Protein AF-F2Q4K4-F1 (afdb_monomer_lite)

Secondary structure (DSSP, 8-state):
--HHHHHHHHHHHHHHHHHHHHHSTHHHHHHHHHHHHHHHHHHHTTGGG-HHHHHHHHHHHHH-TTS--EEEEEEE-PPPTTSTTT-----EEEEEEEHHHHHHTT--SS---HHHHHSS--HHHHHHHHTHHHHHHHHHHHHHHHHHHHHHHHHH-GGGTTSTTTTHHHHHHHHHHHHHHHHHTTSS-TTPPPPGGGS--HHHHHHHHHHHHHHHHPPPPGGG-TTT-HHHHHHHHHHHTT--TTS-------

pLDDT: mean 79.17, std 15.0, range [36.47, 97.88]

Sequence (254 aa):
MAPDVDLVNAERKAVVDFGILRLTGFNTLEAKLKSTWQSYREKFGWMLRDQAAIWKFIRYMEQEDQKDWSGVGSMVVEERVGLLDNYATDIKTEYTWNLQQFFWSFLKSTAVAPDILDIVWNPAYEALKAHTSDFQSWAEVTEKLMNSIAFSRTALGSSMGFFPGINIPEKWSSSWKCFSVAREGGIYHDGEVFGSECYWNWSEFERCLDLRDTLLAQVLPEELRPRENHEMQAHMSFRVWGLNLDQRERISIV

Foldseek 3Di:
DPPVVVVVQLVLLLLLLLLLCLQFLLLVVLVVLLVLLVVLCVVQVVLLQDQLLLLLLLVVVVVPPDDPQKDKDWDFGDGDPPCVVFDDRRDIDMWIFGLSLVSQQSHDQAFDPPCSNPDDDDPSNVVCVVCVVSSRVSRVSVRVNLVSLCVSDVSSDPSPPPQQPNCVNVLSVQLCVQQVCCVVVVVDDRRHGDPPSVYHDVVSVVVSSVSNSVVSPDDDDLCQNCVNDVVSVVQSSQVSVVHHPVPDPPPDDD

Structure (mmCIF, N/CA/C/O backbone):
data_AF-F2Q4K4-F1
#
_entry.id   AF-F2Q4K4-F1
#
loop_
_atom_site.group_PDB
_atom_site.id
_atom_site.type_symbol
_atom_site.label_atom_id
_atom_site.label_alt_id
_atom_site.label_comp_id
_atom_site.label_asym_id
_atom_site.label_entity_id
_atom_site.label_seq_id
_atom_site.pdbx_PDB_ins_code
_atom_site.Cartn_x
_atom_site.Cartn_y
_atom_site.Cartn_z
_atom_site.occupancy
_atom_site.B_iso_or_equiv
_atom_site.auth_seq_id
_atom_site.auth_comp_id
_atom_site.auth_asym_id
_atom_site.auth_atom_id
_atom_site.pdbx_PDB_model_num
ATOM 1 N N . MET A 1 1 ? 7.473 -10.697 41.578 1.00 43.28 1 MET A N 1
ATOM 2 C CA . MET A 1 1 ? 6.107 -10.744 41.013 1.00 43.28 1 MET A CA 1
ATOM 3 C C . MET A 1 1 ? 5.848 -9.388 40.377 1.00 43.28 1 MET A C 1
ATOM 5 O O . MET A 1 1 ? 5.661 -8.438 41.116 1.00 43.28 1 MET A O 1
ATOM 9 N N . ALA A 1 2 ? 6.003 -9.271 39.057 1.00 47.59 2 ALA A N 1
ATOM 10 C CA . ALA A 1 2 ? 5.845 -8.017 38.305 1.00 47.59 2 ALA A CA 1
ATOM 11 C C . ALA A 1 2 ? 5.680 -8.167 36.768 1.00 47.59 2 ALA A C 1
ATOM 13 O O . ALA A 1 2 ? 5.116 -7.250 36.193 1.00 47.59 2 ALA A O 1
ATOM 14 N N . PRO A 1 3 ? 6.084 -9.259 36.074 1.00 51.91 3 PRO A N 1
ATOM 15 C CA . PRO A 1 3 ? 5.937 -9.297 34.611 1.00 51.91 3 PRO A CA 1
ATOM 16 C C . PRO A 1 3 ? 4.515 -9.652 34.138 1.00 51.91 3 PRO A C 1
ATOM 18 O O . PRO A 1 3 ? 4.111 -9.236 33.060 1.00 51.91 3 PRO A O 1
ATOM 21 N N . ASP A 1 4 ? 3.738 -10.380 34.948 1.00 52.66 4 ASP A N 1
ATOM 22 C CA . ASP A 1 4 ? 2.394 -10.856 34.573 1.00 52.66 4 ASP A CA 1
ATOM 23 C C . ASP A 1 4 ? 1.338 -9.738 34.532 1.00 52.66 4 ASP A C 1
ATOM 25 O O . ASP A 1 4 ? 0.440 -9.745 33.696 1.00 52.66 4 ASP A O 1
ATOM 29 N N . VAL A 1 5 ? 1.443 -8.748 35.426 1.00 57.03 5 VAL A N 1
ATOM 30 C CA . VAL A 1 5 ? 0.462 -7.649 35.522 1.00 57.03 5 VAL A CA 1
ATOM 31 C C . VAL A 1 5 ? 0.592 -6.692 34.333 1.00 57.03 5 VAL A C 1
ATOM 33 O O . VAL A 1 5 ? -0.416 -6.221 33.807 1.00 57.03 5 VAL A O 1
ATOM 36 N N . ASP A 1 6 ? 1.818 -6.456 33.865 1.00 62.69 6 ASP A N 1
ATOM 37 C CA . ASP A 1 6 ? 2.079 -5.621 32.690 1.00 62.69 6 ASP A CA 1
ATOM 38 C C . ASP A 1 6 ? 1.603 -6.293 31.394 1.00 62.69 6 ASP A C 1
ATOM 40 O O . ASP A 1 6 ? 1.071 -5.615 30.512 1.00 62.69 6 ASP A O 1
ATOM 44 N N . LEU A 1 7 ? 1.719 -7.624 31.302 1.00 61.31 7 LEU A N 1
ATOM 45 C CA . LEU A 1 7 ? 1.246 -8.398 30.153 1.00 61.31 7 LEU A CA 1
ATOM 46 C C . LEU A 1 7 ? -0.287 -8.362 30.040 1.00 61.31 7 LEU A C 1
ATOM 48 O O . LEU A 1 7 ? -0.820 -8.014 28.989 1.00 61.31 7 LEU A O 1
ATOM 52 N N . VAL A 1 8 ? -0.996 -8.635 31.141 1.00 67.94 8 VAL A N 1
ATOM 53 C CA . VAL A 1 8 ? -2.471 -8.632 31.175 1.00 67.94 8 VAL A CA 1
ATOM 54 C C . VAL A 1 8 ? -3.038 -7.250 30.830 1.00 67.94 8 VAL A C 1
ATOM 56 O O . VAL A 1 8 ? -4.029 -7.142 30.104 1.00 67.94 8 VAL A O 1
ATOM 59 N N . ASN A 1 9 ? -2.398 -6.177 31.300 1.00 73.12 9 ASN A N 1
ATOM 60 C CA . ASN A 1 9 ? -2.797 -4.812 30.957 1.00 73.12 9 ASN A CA 1
ATOM 61 C C . ASN A 1 9 ? -2.545 -4.491 29.475 1.00 73.12 9 ASN A C 1
ATOM 63 O O . ASN A 1 9 ? -3.372 -3.836 28.837 1.00 73.12 9 ASN A O 1
ATOM 67 N N . ALA A 1 10 ? -1.433 -4.966 28.906 1.00 73.00 10 ALA A N 1
ATOM 68 C CA . ALA A 1 10 ? -1.131 -4.791 27.488 1.00 73.00 10 ALA A CA 1
ATOM 69 C C . ALA A 1 10 ? -2.130 -5.537 26.587 1.00 73.00 10 ALA A C 1
ATOM 71 O O . ALA A 1 10 ? -2.603 -4.966 25.603 1.00 73.00 10 ALA A O 1
ATOM 72 N N . GLU A 1 11 ? -2.501 -6.767 26.944 1.00 75.69 11 GLU A N 1
ATOM 73 C CA . GLU A 1 11 ? -3.487 -7.572 26.213 1.00 75.69 11 GLU A CA 1
ATOM 74 C C . GLU A 1 11 ? -4.882 -6.939 26.245 1.00 75.69 11 GLU A C 1
ATOM 76 O O . GLU A 1 11 ? -5.513 -6.779 25.200 1.00 75.69 11 GLU A O 1
ATOM 81 N N . ARG A 1 12 ? -5.351 -6.498 27.419 1.00 77.00 12 ARG A N 1
ATOM 82 C CA . ARG A 1 12 ? -6.643 -5.799 27.546 1.00 77.00 12 ARG A CA 1
ATOM 83 C C . ARG A 1 12 ? -6.681 -4.528 26.713 1.00 77.00 12 ARG A C 1
ATOM 85 O O . ARG A 1 12 ? -7.634 -4.305 25.968 1.00 77.00 12 ARG A O 1
ATOM 92 N N . LYS A 1 13 ? -5.621 -3.722 26.787 1.00 78.44 13 LYS A N 1
ATOM 93 C CA . LYS A 1 13 ? -5.484 -2.506 25.985 1.00 78.44 13 LYS A CA 1
ATOM 94 C C . LYS A 1 13 ? -5.519 -2.811 24.487 1.00 78.44 13 LYS A C 1
ATOM 96 O O . LYS A 1 13 ? -6.203 -2.115 23.747 1.00 78.44 13 LYS A O 1
ATOM 101 N N . ALA A 1 14 ? -4.848 -3.876 24.053 1.00 77.88 14 ALA A N 1
ATOM 102 C CA . ALA A 1 14 ? -4.854 -4.319 22.664 1.00 77.88 14 ALA A CA 1
ATOM 103 C C . ALA A 1 14 ? -6.265 -4.736 22.197 1.00 77.88 14 ALA A C 1
ATOM 105 O O . ALA A 1 14 ? -6.684 -4.360 21.103 1.00 77.88 14 ALA A O 1
ATOM 106 N N . VAL A 1 15 ? -7.029 -5.447 23.035 1.00 81.19 15 VAL A N 1
ATOM 107 C CA . VAL A 1 15 ? -8.428 -5.819 22.748 1.00 81.19 15 VAL A CA 1
ATOM 108 C C . VAL A 1 15 ? -9.324 -4.582 22.630 1.00 81.19 15 VAL A C 1
ATOM 110 O O . VAL A 1 15 ? -10.133 -4.499 21.703 1.00 81.19 15 VAL A O 1
ATOM 113 N N . VAL A 1 16 ? -9.157 -3.599 23.520 1.00 81.38 16 VAL A N 1
ATOM 114 C CA . VAL A 1 16 ? -9.887 -2.320 23.471 1.00 81.38 16 VAL A CA 1
ATOM 115 C C . VAL A 1 16 ? -9.543 -1.537 22.205 1.00 81.38 16 VAL A C 1
ATOM 117 O O . VAL A 1 16 ? -10.451 -1.144 21.474 1.00 81.38 16 VAL A O 1
ATOM 120 N N . ASP A 1 17 ? -8.256 -1.373 21.903 1.00 79.88 17 ASP A N 1
ATOM 121 C CA . ASP A 1 17 ? -7.777 -0.627 20.736 1.00 79.88 17 ASP A CA 1
ATOM 122 C C . ASP A 1 17 ? -8.244 -1.273 19.417 1.00 79.88 17 ASP A C 1
ATOM 124 O O . ASP A 1 17 ? -8.737 -0.587 18.517 1.00 79.88 17 ASP A O 1
ATOM 128 N N . PHE A 1 18 ? -8.179 -2.606 19.315 1.00 81.12 18 PHE A N 1
ATOM 129 C CA . PHE A 1 18 ? -8.723 -3.336 18.166 1.00 81.12 18 PHE A CA 1
ATOM 130 C C . PHE A 1 18 ? -10.239 -3.181 18.055 1.00 81.12 18 PHE A C 1
ATOM 132 O O . PHE A 1 18 ? -10.768 -2.992 16.957 1.00 81.12 18 PHE A O 1
ATOM 139 N N . GLY A 1 19 ? -10.943 -3.238 19.186 1.00 79.25 19 GLY A N 1
ATOM 140 C CA . GLY A 1 19 ? -12.382 -3.034 19.226 1.00 79.25 19 GLY A CA 1
ATOM 141 C C . GLY A 1 19 ? -12.786 -1.650 18.717 1.00 79.25 19 GLY A C 1
ATOM 142 O O . GLY A 1 19 ? -13.688 -1.567 17.888 1.00 79.25 19 GLY A O 1
ATOM 143 N N . ILE A 1 20 ? -12.069 -0.593 19.113 1.00 78.38 20 ILE A N 1
ATOM 144 C CA . ILE A 1 20 ? -12.277 0.777 18.612 1.00 78.38 20 ILE A CA 1
ATOM 145 C C . ILE A 1 20 ? -12.060 0.834 17.098 1.00 78.38 20 ILE A C 1
ATOM 147 O O . ILE A 1 20 ? -12.959 1.259 16.373 1.00 78.38 20 ILE A O 1
ATOM 151 N N . LEU A 1 21 ? -10.909 0.356 16.604 1.00 79.44 21 LEU A N 1
ATOM 152 C CA . LEU A 1 21 ? -10.595 0.359 15.169 1.00 79.44 21 LEU A CA 1
ATOM 153 C C . LEU A 1 21 ? -11.694 -0.341 14.358 1.00 79.44 21 LEU A C 1
ATOM 155 O O . LEU A 1 21 ? -12.090 0.123 13.291 1.00 79.44 21 LEU A O 1
ATOM 159 N N . ARG A 1 22 ? -12.231 -1.438 14.888 1.00 77.38 22 ARG A N 1
ATOM 160 C CA . ARG A 1 22 ? -13.249 -2.261 14.233 1.00 77.38 22 ARG A CA 1
ATOM 161 C C . ARG A 1 22 ? -14.656 -1.654 14.244 1.00 77.38 22 ARG A C 1
ATOM 163 O O . ARG A 1 22 ? -15.493 -2.058 13.435 1.00 77.38 22 ARG A O 1
ATOM 170 N N . LEU A 1 23 ? -14.934 -0.705 15.135 1.00 74.06 23 LEU A N 1
ATOM 171 C CA . LEU A 1 23 ? -16.185 0.058 15.116 1.00 74.06 23 LEU A CA 1
ATOM 172 C C . LEU A 1 23 ? -16.183 1.139 14.029 1.00 74.06 23 LEU A C 1
ATOM 174 O O . LEU A 1 23 ? -17.253 1.614 13.661 1.00 74.06 23 LEU A O 1
ATOM 178 N N . THR A 1 24 ? -15.020 1.483 13.473 1.00 74.44 24 THR A N 1
ATOM 179 C CA . THR A 1 24 ? -14.900 2.421 12.346 1.00 74.44 24 THR A CA 1
ATOM 180 C C . THR A 1 24 ? -15.168 1.746 10.990 1.00 74.44 24 THR A C 1
ATOM 182 O O . THR A 1 24 ? -15.230 0.519 10.880 1.00 74.44 24 THR A O 1
ATOM 185 N N . GLY A 1 25 ? -15.287 2.535 9.914 1.00 74.19 25 GLY A N 1
ATOM 186 C CA . GLY A 1 25 ? -15.337 2.028 8.534 1.00 74.19 25 GLY A CA 1
ATOM 187 C C . GLY A 1 25 ? -14.000 1.502 7.993 1.00 74.19 25 GLY A C 1
ATOM 188 O O . GLY A 1 25 ? -13.919 1.135 6.818 1.00 74.19 25 GLY A O 1
ATOM 189 N N . PHE A 1 26 ? -12.954 1.434 8.824 1.00 81.69 26 PHE A N 1
ATOM 190 C CA . PHE A 1 26 ? -11.584 1.123 8.413 1.00 81.69 26 PHE A CA 1
ATOM 191 C C . PHE A 1 26 ? -11.446 -0.209 7.663 1.00 81.69 26 PHE A C 1
ATOM 193 O O . PHE A 1 26 ? -10.768 -0.270 6.641 1.00 81.69 26 PHE A O 1
ATOM 200 N N . ASN A 1 27 ? -12.145 -1.261 8.100 1.00 84.06 27 ASN A N 1
ATOM 201 C CA . ASN A 1 27 ? -12.108 -2.559 7.416 1.00 84.06 27 ASN A CA 1
ATOM 202 C C . ASN A 1 27 ? -12.638 -2.487 5.973 1.00 84.06 27 ASN A C 1
ATOM 204 O O . ASN A 1 27 ? -12.116 -3.135 5.072 1.00 84.06 27 ASN A O 1
ATOM 208 N N . THR A 1 28 ? -13.672 -1.677 5.755 1.00 85.50 28 THR A N 1
ATOM 209 C CA . THR A 1 28 ? -14.352 -1.527 4.466 1.00 85.50 28 THR A CA 1
ATOM 210 C C . THR A 1 28 ? -13.486 -0.699 3.525 1.00 85.50 28 THR A C 1
ATOM 212 O O . THR A 1 28 ? -13.346 -1.032 2.348 1.00 85.50 28 THR A O 1
ATOM 215 N N . LEU A 1 29 ? -12.841 0.337 4.067 1.00 86.88 29 LEU A N 1
ATOM 216 C CA . LEU A 1 29 ? -11.854 1.134 3.353 1.00 86.88 29 LEU A CA 1
ATOM 217 C C . LEU A 1 29 ? -10.662 0.282 2.900 1.00 86.88 29 LEU A C 1
ATOM 219 O O . LEU A 1 29 ? -10.339 0.280 1.714 1.00 86.88 29 LEU A O 1
ATOM 223 N N . GLU A 1 30 ? -10.029 -0.459 3.813 1.00 89.94 30 GLU A N 1
ATOM 224 C CA . GLU A 1 30 ? -8.843 -1.254 3.486 1.00 89.94 30 GLU A CA 1
ATOM 225 C C . GLU A 1 30 ? -9.164 -2.365 2.475 1.00 89.94 30 GLU A C 1
ATOM 227 O O . GLU A 1 30 ? -8.421 -2.545 1.511 1.00 89.94 30 GLU A O 1
ATOM 232 N N . ALA A 1 31 ? -10.317 -3.031 2.608 1.00 91.56 31 ALA A N 1
ATOM 233 C CA . ALA A 1 31 ? -10.779 -4.023 1.637 1.00 91.56 31 ALA A CA 1
ATOM 234 C C . ALA A 1 31 ? -10.995 -3.418 0.236 1.00 91.56 31 ALA A C 1
ATOM 236 O O . ALA A 1 31 ? -10.567 -3.997 -0.766 1.00 91.56 31 ALA A O 1
ATOM 237 N N . LYS A 1 32 ? -11.607 -2.227 0.147 1.00 92.50 32 LYS A N 1
ATOM 238 C CA . LYS A 1 32 ? -11.806 -1.514 -1.128 1.00 92.50 32 LYS A CA 1
ATOM 239 C C . LYS A 1 32 ? -10.474 -1.118 -1.765 1.00 92.50 32 LYS A C 1
ATOM 241 O O . LYS A 1 32 ? -10.298 -1.292 -2.973 1.00 92.50 32 LYS A O 1
ATOM 246 N N . LEU A 1 33 ? -9.535 -0.609 -0.967 1.00 94.38 33 LEU A N 1
ATOM 247 C CA . LEU A 1 33 ? -8.193 -0.258 -1.432 1.00 94.38 33 LEU A CA 1
ATOM 248 C C . LEU A 1 33 ? -7.433 -1.495 -1.923 1.00 94.38 33 LEU A C 1
ATOM 250 O O . LEU A 1 33 ? -6.898 -1.468 -3.029 1.00 94.38 33 LEU A O 1
ATOM 254 N N . LYS A 1 34 ? -7.453 -2.596 -1.161 1.00 95.56 34 LYS A N 1
ATOM 255 C CA . LYS A 1 34 ? -6.834 -3.877 -1.537 1.00 95.56 34 LYS A CA 1
ATOM 256 C C . LYS A 1 34 ? -7.402 -4.403 -2.855 1.00 95.56 34 LYS A C 1
ATOM 258 O O . LYS A 1 34 ? -6.632 -4.713 -3.759 1.00 95.56 34 LYS A O 1
ATOM 263 N N . SER A 1 35 ? -8.727 -4.445 -2.995 1.00 96.69 35 SER A N 1
ATOM 264 C CA . SER A 1 35 ? -9.389 -4.893 -4.227 1.00 96.69 35 SER A CA 1
ATOM 265 C C . SER A 1 35 ? -9.019 -4.017 -5.429 1.00 96.69 35 SER A C 1
ATOM 267 O O . SER A 1 35 ? -8.673 -4.532 -6.493 1.00 96.69 35 SER A O 1
ATOM 269 N N . THR A 1 36 ? -9.007 -2.693 -5.249 1.00 97.25 36 THR A N 1
ATOM 270 C CA . THR A 1 36 ? -8.603 -1.753 -6.304 1.00 97.25 36 THR A CA 1
ATOM 271 C C . THR A 1 36 ? -7.144 -1.980 -6.705 1.00 97.25 36 THR A C 1
ATOM 273 O O . THR A 1 36 ? -6.837 -2.105 -7.890 1.00 97.25 36 THR A O 1
ATOM 276 N N . TRP A 1 37 ? -6.246 -2.113 -5.728 1.00 97.38 37 TRP A N 1
ATOM 277 C CA . TRP A 1 37 ? -4.829 -2.386 -5.959 1.00 97.38 37 TRP A CA 1
ATOM 278 C C . TRP A 1 37 ? -4.606 -3.708 -6.708 1.00 97.38 37 TRP A C 1
ATOM 280 O O . TRP A 1 37 ? -3.844 -3.752 -7.674 1.00 97.38 37 TRP A O 1
ATOM 290 N N . GLN A 1 38 ? -5.314 -4.772 -6.315 1.00 97.19 38 GLN A N 1
ATOM 291 C CA . GLN A 1 38 ? -5.268 -6.075 -6.984 1.00 97.19 38 GLN A CA 1
ATOM 292 C C . GLN A 1 38 ? -5.747 -5.983 -8.436 1.00 97.19 38 GLN A C 1
ATOM 294 O O . GLN A 1 38 ? -5.090 -6.526 -9.321 1.00 97.19 38 GLN A O 1
ATOM 299 N N . SER A 1 39 ? -6.817 -5.227 -8.706 1.00 97.88 39 SER A N 1
ATOM 300 C CA . SER A 1 39 ? -7.319 -5.039 -10.073 1.00 97.88 39 SER A CA 1
ATOM 301 C C . SER A 1 39 ? -6.287 -4.370 -10.992 1.00 97.88 39 SER A C 1
ATOM 303 O O . SER A 1 39 ? -6.095 -4.799 -12.132 1.00 97.88 39 SER A O 1
ATOM 305 N N . TYR A 1 40 ? -5.550 -3.371 -10.487 1.00 97.38 40 TYR A N 1
ATOM 306 C CA . TYR A 1 40 ? -4.455 -2.752 -11.232 1.00 97.38 40 TYR A CA 1
ATOM 307 C C . TYR A 1 40 ? -3.292 -3.722 -11.443 1.00 97.38 40 TYR A C 1
ATOM 309 O O . TYR A 1 40 ? -2.770 -3.819 -12.556 1.00 97.38 40 TYR A O 1
ATOM 317 N N . ARG A 1 41 ? -2.921 -4.487 -10.410 1.00 95.75 41 ARG A N 1
ATOM 318 C CA . ARG A 1 41 ? -1.869 -5.506 -10.500 1.00 95.75 41 ARG A CA 1
ATOM 319 C C . ARG A 1 41 ? -2.173 -6.551 -11.568 1.00 95.75 41 ARG A C 1
ATOM 321 O O . ARG A 1 41 ? -1.288 -6.883 -12.355 1.00 95.75 41 ARG A O 1
ATOM 328 N N . GLU A 1 42 ? -3.396 -7.061 -11.610 1.00 96.19 42 GLU A N 1
ATOM 329 C CA . GLU A 1 42 ? -3.823 -8.049 -12.604 1.00 96.19 42 GLU A CA 1
ATOM 330 C C . GLU A 1 42 ? -3.809 -7.466 -14.022 1.00 96.19 42 GLU A C 1
ATOM 332 O O . GLU A 1 42 ? -3.311 -8.105 -14.951 1.00 96.19 42 GLU A O 1
ATOM 337 N N . LYS A 1 43 ? -4.292 -6.228 -14.183 1.00 95.69 43 LYS A N 1
ATOM 338 C CA . LYS A 1 43 ? -4.390 -5.551 -15.483 1.00 95.69 43 LYS A CA 1
ATOM 339 C C . LYS A 1 43 ? -3.028 -5.132 -16.052 1.00 95.69 43 LYS A C 1
ATOM 341 O O . LYS A 1 43 ? -2.787 -5.303 -17.248 1.00 95.69 43 LYS A O 1
ATOM 346 N N . PHE A 1 44 ? -2.140 -4.590 -15.218 1.00 94.94 44 PHE A N 1
ATOM 347 C CA . PHE A 1 44 ? -0.917 -3.904 -15.659 1.00 94.94 44 PHE A CA 1
ATOM 348 C C . PHE A 1 44 ? 0.387 -4.539 -15.177 1.00 94.94 44 PHE A C 1
ATOM 350 O O . PHE A 1 44 ? 1.452 -4.224 -15.707 1.00 94.94 44 PHE A O 1
ATOM 357 N N . GLY A 1 45 ? 0.346 -5.470 -14.221 1.00 92.00 45 GLY A N 1
ATOM 358 C CA . GLY A 1 45 ? 1.553 -6.049 -13.622 1.00 92.00 45 GLY A CA 1
ATOM 359 C C . GLY A 1 45 ? 2.460 -6.790 -14.609 1.00 92.00 45 GLY A C 1
ATOM 360 O O . GLY A 1 45 ? 3.645 -6.971 -14.340 1.00 92.00 45 GLY A O 1
ATOM 361 N N . TRP A 1 46 ? 1.947 -7.200 -15.772 1.00 90.62 46 TRP A N 1
ATOM 362 C CA . TRP A 1 46 ? 2.767 -7.785 -16.835 1.00 90.62 46 TRP A CA 1
ATOM 363 C C . TRP A 1 46 ? 3.717 -6.765 -17.486 1.00 90.62 46 TRP A C 1
ATOM 365 O O . TRP A 1 46 ? 4.824 -7.149 -17.858 1.00 90.62 46 TRP A O 1
ATOM 375 N N . MET A 1 47 ? 3.328 -5.485 -17.570 1.00 91.81 47 MET A N 1
ATOM 376 C CA . MET A 1 47 ? 4.144 -4.405 -18.151 1.00 91.81 47 MET A CA 1
ATOM 377 C C . MET A 1 47 ? 5.365 -4.093 -17.276 1.00 91.81 47 MET A C 1
ATOM 379 O O . MET A 1 47 ? 6.424 -3.735 -17.778 1.00 91.81 47 MET A O 1
ATOM 383 N N . LEU A 1 48 ? 5.237 -4.307 -15.964 1.00 91.75 48 LEU A N 1
ATOM 384 C CA . LEU A 1 48 ? 6.272 -4.063 -14.954 1.00 91.75 48 LEU A CA 1
ATOM 385 C C . LEU A 1 48 ? 7.258 -5.236 -14.796 1.00 91.75 48 LEU A C 1
ATOM 387 O O . LEU A 1 48 ? 8.036 -5.295 -13.847 1.00 91.75 48 LEU A O 1
ATOM 391 N N . ARG A 1 49 ? 7.226 -6.214 -15.708 1.00 89.69 49 ARG A N 1
ATOM 392 C CA . ARG A 1 49 ? 8.213 -7.307 -15.738 1.00 89.69 49 ARG A CA 1
ATOM 393 C C . ARG A 1 49 ? 9.472 -6.922 -16.507 1.00 89.69 49 ARG A C 1
ATOM 395 O O . ARG A 1 49 ? 10.532 -7.483 -16.232 1.00 89.69 49 ARG A O 1
ATOM 402 N N . ASP A 1 50 ? 9.355 -5.984 -17.443 1.00 89.75 50 ASP A N 1
ATOM 403 C CA . ASP A 1 50 ? 10.462 -5.505 -18.262 1.00 89.75 50 ASP A CA 1
ATOM 404 C C . ASP A 1 50 ? 11.244 -4.413 -17.515 1.00 89.75 50 ASP A C 1
ATOM 406 O O . ASP A 1 50 ? 10.796 -3.278 -17.362 1.00 89.75 50 ASP A O 1
ATOM 410 N N . GLN A 1 51 ? 12.434 -4.777 -17.038 1.00 88.88 51 GLN A N 1
ATOM 411 C CA . GLN A 1 51 ? 13.305 -3.885 -16.272 1.00 88.88 51 GLN A CA 1
ATOM 412 C C . GLN A 1 51 ? 13.837 -2.721 -17.117 1.00 88.88 51 GLN A C 1
ATOM 414 O O . GLN A 1 51 ? 13.990 -1.616 -16.602 1.00 88.88 51 GLN A O 1
ATOM 419 N N . ALA A 1 52 ? 14.080 -2.939 -18.414 1.00 87.06 52 ALA A N 1
ATOM 420 C CA . ALA A 1 52 ? 14.541 -1.883 -19.308 1.00 87.06 52 ALA A CA 1
ATOM 421 C C . ALA A 1 52 ? 13.427 -0.864 -19.572 1.00 87.06 52 ALA A C 1
ATOM 423 O O . ALA A 1 52 ? 13.686 0.339 -19.586 1.00 87.06 52 ALA A O 1
ATOM 424 N N . ALA A 1 53 ? 12.181 -1.329 -19.713 1.00 89.56 53 ALA A N 1
ATOM 425 C CA . ALA A 1 53 ? 11.023 -0.448 -19.834 1.00 89.56 53 ALA A CA 1
ATOM 426 C C . ALA A 1 53 ? 10.834 0.428 -18.587 1.00 89.56 53 ALA A C 1
ATOM 428 O O . ALA A 1 53 ? 10.603 1.629 -18.727 1.00 89.56 53 ALA A O 1
ATOM 429 N N . ILE A 1 54 ? 10.979 -0.149 -17.386 1.00 91.44 54 ILE A N 1
ATOM 430 C CA . ILE A 1 54 ? 10.875 0.592 -16.119 1.00 91.44 54 ILE A CA 1
ATOM 431 C C . ILE A 1 54 ? 11.962 1.668 -16.032 1.00 91.44 54 ILE A C 1
ATOM 433 O O . ILE A 1 54 ? 11.643 2.830 -15.797 1.00 91.44 54 ILE A O 1
ATOM 437 N N . TRP A 1 55 ? 13.229 1.317 -16.276 1.00 88.19 55 TRP A N 1
ATOM 438 C CA . TRP A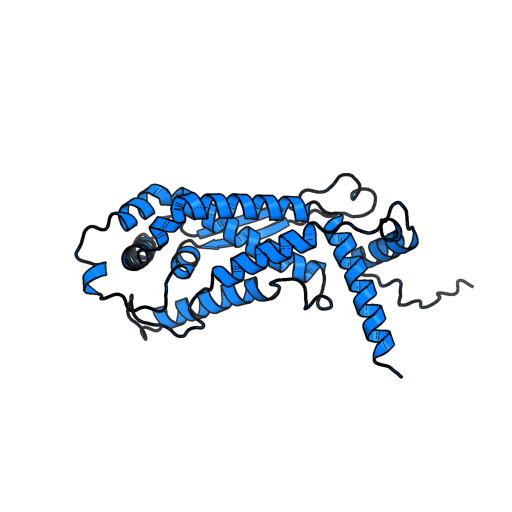 1 55 ? 14.334 2.283 -16.257 1.00 88.19 55 TRP A CA 1
ATOM 439 C C . TRP A 1 55 ? 14.150 3.408 -17.276 1.00 88.19 55 TRP A C 1
ATOM 441 O O . TRP A 1 55 ? 14.311 4.582 -16.941 1.00 88.19 55 TRP A O 1
ATOM 451 N N . LYS A 1 56 ? 13.755 3.066 -18.507 1.00 87.69 56 LYS A N 1
ATOM 452 C CA . LYS A 1 56 ? 13.486 4.052 -19.558 1.00 87.69 56 LYS A CA 1
ATOM 453 C C . LYS A 1 56 ? 12.337 4.986 -19.180 1.00 87.69 56 LYS A C 1
ATOM 455 O O . LYS A 1 56 ? 12.409 6.180 -19.453 1.00 87.69 56 LYS A O 1
ATOM 460 N N . PHE A 1 57 ? 11.303 4.464 -18.522 1.00 89.44 57 PHE A N 1
ATOM 461 C CA . PHE A 1 57 ? 10.183 5.265 -18.032 1.00 89.44 57 PHE A CA 1
ATOM 462 C C . PHE A 1 57 ? 10.575 6.174 -16.861 1.00 89.44 57 PHE A C 1
ATOM 464 O O . PHE A 1 57 ? 10.174 7.334 -16.839 1.00 89.44 57 PHE A O 1
ATOM 471 N N . ILE A 1 58 ? 11.416 5.697 -15.940 1.00 89.50 58 ILE A N 1
ATOM 472 C CA . ILE A 1 58 ? 11.985 6.526 -14.869 1.00 89.50 58 ILE A CA 1
ATOM 473 C C . ILE A 1 58 ? 12.780 7.698 -15.462 1.00 89.50 58 ILE A C 1
ATOM 475 O O . ILE A 1 58 ? 12.474 8.840 -15.133 1.00 89.50 58 ILE A O 1
ATOM 479 N N . ARG A 1 59 ? 13.705 7.445 -16.402 1.00 84.81 59 ARG A N 1
ATOM 480 C CA . ARG A 1 59 ? 14.461 8.506 -17.103 1.00 84.81 59 ARG A CA 1
ATOM 481 C C . ARG A 1 59 ? 13.548 9.498 -17.821 1.00 84.81 59 ARG A C 1
ATOM 483 O O . ARG A 1 59 ? 13.795 10.699 -17.814 1.00 84.81 59 ARG A O 1
ATOM 490 N N . TYR A 1 60 ? 12.497 8.990 -18.463 1.00 86.06 60 TYR A N 1
ATOM 491 C CA . TYR A 1 60 ? 11.525 9.812 -19.176 1.00 86.06 60 TYR A CA 1
ATOM 492 C C . TYR A 1 60 ? 10.824 10.815 -18.247 1.00 86.06 60 TYR A C 1
ATOM 494 O O . TYR A 1 60 ? 10.695 11.983 -18.608 1.00 86.06 60 TYR A O 1
ATOM 502 N N . MET A 1 61 ? 10.429 10.387 -17.043 1.00 86.50 61 MET A N 1
ATOM 503 C CA . MET A 1 61 ? 9.809 11.274 -16.049 1.00 86.50 61 MET A CA 1
ATOM 504 C C . MET A 1 61 ? 10.767 12.360 -15.540 1.00 86.50 61 MET A C 1
ATOM 506 O O . MET A 1 61 ? 10.321 13.454 -15.219 1.00 86.50 61 MET A O 1
ATOM 510 N N . GLU A 1 62 ? 12.072 12.090 -15.499 1.00 80.69 62 GLU A N 1
ATOM 511 C CA . GLU A 1 62 ? 13.087 13.048 -15.032 1.00 80.69 62 GLU A CA 1
ATOM 512 C C . GLU A 1 62 ? 13.433 14.125 -16.056 1.00 80.69 62 GLU A C 1
ATOM 514 O O . GLU A 1 62 ? 13.816 15.232 -15.691 1.00 80.69 62 GLU A O 1
ATOM 519 N N . GLN A 1 63 ? 13.331 13.796 -17.342 1.00 78.50 63 GLN A N 1
ATOM 520 C CA . GLN A 1 63 ? 13.625 14.730 -18.429 1.00 78.50 63 GLN A CA 1
ATOM 521 C C . GLN A 1 63 ? 12.442 15.657 -18.735 1.00 78.50 63 GLN A C 1
ATOM 523 O O . GLN A 1 63 ? 12.637 16.748 -19.272 1.00 78.50 63 GLN A O 1
ATOM 528 N N . GLU A 1 64 ? 11.215 15.238 -18.418 1.00 73.88 64 GLU A N 1
ATOM 529 C CA . GLU A 1 64 ? 10.011 16.043 -18.618 1.00 73.88 64 GLU A CA 1
ATOM 530 C C . GLU A 1 64 ? 9.638 16.828 -17.352 1.00 73.88 64 GLU A C 1
ATOM 532 O O . GLU A 1 64 ? 8.852 16.374 -16.521 1.00 73.88 64 GLU A O 1
ATOM 537 N N . ASP A 1 65 ? 10.145 18.058 -17.276 1.00 55.81 65 ASP A N 1
ATOM 538 C CA . ASP A 1 65 ? 10.022 19.022 -16.165 1.00 55.81 65 ASP A CA 1
ATOM 539 C C . ASP A 1 65 ? 8.582 19.551 -15.898 1.00 55.81 65 ASP A C 1
ATOM 541 O O . ASP A 1 65 ? 8.392 20.518 -15.164 1.00 55.81 65 ASP A O 1
ATOM 545 N N . GLN A 1 66 ? 7.540 18.984 -16.531 1.00 52.66 66 GLN A N 1
ATOM 546 C CA . GLN A 1 66 ? 6.189 19.585 -16.589 1.00 52.66 66 GLN A CA 1
ATOM 547 C C . GLN A 1 66 ? 4.990 18.642 -16.381 1.00 52.66 66 GLN A C 1
ATOM 549 O O . GLN A 1 66 ? 3.857 19.038 -16.658 1.00 52.66 66 GLN A O 1
ATOM 554 N N . LYS A 1 67 ? 5.173 17.411 -15.899 1.00 62.41 67 LYS A N 1
ATOM 555 C CA . LYS A 1 67 ? 4.041 16.491 -15.679 1.00 62.41 67 LYS A CA 1
ATOM 556 C C . LYS A 1 67 ? 3.787 16.214 -14.204 1.00 62.41 67 LYS A C 1
ATOM 558 O O . LYS A 1 67 ? 4.710 16.200 -13.394 1.00 62.41 67 LYS A O 1
ATOM 563 N N . ASP A 1 68 ? 2.516 15.956 -13.890 1.00 72.06 68 ASP A N 1
ATOM 564 C CA . ASP A 1 68 ? 2.006 15.514 -12.586 1.00 72.06 68 ASP A CA 1
ATOM 565 C C . ASP A 1 68 ? 2.550 14.111 -12.235 1.00 72.06 68 ASP A C 1
ATOM 567 O O . ASP A 1 68 ? 1.831 13.112 -12.207 1.00 72.06 68 ASP A O 1
ATOM 571 N N . TRP A 1 69 ? 3.861 13.990 -12.032 1.00 86.38 69 TRP A N 1
ATOM 572 C CA . TRP A 1 69 ? 4.534 12.744 -11.648 1.00 86.38 69 TRP A CA 1
ATOM 573 C C . TRP A 1 69 ? 4.436 12.461 -10.151 1.00 86.38 69 TRP A C 1
ATOM 575 O O . TRP A 1 69 ? 4.770 11.370 -9.689 1.00 86.38 69 TRP A O 1
ATOM 585 N N . SER A 1 70 ? 3.977 13.446 -9.389 1.00 88.81 70 SER A N 1
ATOM 586 C CA . SER A 1 70 ? 3.718 13.342 -7.964 1.00 88.81 70 SER A CA 1
ATOM 587 C C . SER A 1 70 ? 2.522 14.204 -7.594 1.00 88.81 70 SER A C 1
ATOM 589 O O . SER A 1 70 ? 2.183 15.148 -8.308 1.00 88.81 70 SER A O 1
ATOM 591 N N . GLY A 1 71 ? 1.894 13.891 -6.469 1.00 88.50 71 GLY A N 1
ATOM 592 C CA . GLY A 1 71 ? 0.751 14.644 -5.987 1.00 88.50 71 GLY A CA 1
ATOM 593 C C . GLY A 1 71 ? 0.475 14.394 -4.516 1.00 88.50 71 GLY A C 1
ATOM 594 O O . GLY A 1 71 ? 1.062 13.518 -3.880 1.00 88.50 71 GLY A O 1
ATOM 595 N N . VAL A 1 72 ? -0.441 15.192 -3.978 1.00 89.00 72 VAL A N 1
ATOM 596 C CA . VAL A 1 72 ? -0.929 15.073 -2.605 1.00 89.00 72 VAL A CA 1
ATOM 597 C C . VAL A 1 72 ? -2.416 14.778 -2.662 1.00 89.00 72 VAL A C 1
ATOM 599 O O . VAL A 1 72 ? -3.156 15.424 -3.402 1.00 89.00 72 VAL A O 1
ATOM 602 N N . GLY A 1 73 ? -2.858 13.808 -1.876 1.00 85.19 73 GLY A N 1
ATOM 603 C CA . GLY A 1 73 ? -4.268 13.503 -1.705 1.00 85.19 73 GLY A CA 1
ATOM 604 C C . GLY A 1 73 ? -4.626 13.351 -0.237 1.00 85.19 73 GLY A C 1
ATOM 605 O O . GLY A 1 73 ? -3.772 13.364 0.648 1.00 85.19 73 GLY A O 1
ATOM 606 N N . SER A 1 74 ? -5.917 13.181 0.025 1.00 82.31 74 SER A N 1
ATOM 607 C CA . SER A 1 74 ? -6.414 12.857 1.358 1.00 82.31 74 SER A CA 1
ATOM 608 C C . SER A 1 74 ? -7.225 11.575 1.327 1.00 82.31 74 SER A C 1
ATOM 610 O O . SER A 1 74 ? -8.052 11.377 0.435 1.00 82.31 74 SER A O 1
ATOM 612 N N . MET A 1 75 ? -7.009 10.726 2.321 1.00 78.38 75 MET A N 1
ATOM 613 C CA . MET A 1 75 ? -7.846 9.575 2.609 1.00 78.38 75 MET A CA 1
ATOM 614 C C . MET A 1 75 ? -8.778 9.927 3.768 1.00 78.38 75 MET A C 1
ATOM 616 O O . MET A 1 75 ? -8.340 10.507 4.761 1.00 78.38 75 MET A O 1
ATOM 620 N N . VAL A 1 76 ? -10.055 9.577 3.629 1.00 71.50 76 VAL A N 1
ATOM 621 C CA . VAL A 1 76 ? -11.064 9.721 4.682 1.00 71.50 76 VAL A CA 1
ATOM 622 C C . VAL A 1 76 ? -11.566 8.328 5.034 1.00 71.50 76 VAL A C 1
ATOM 624 O O . VAL A 1 76 ? -11.923 7.553 4.144 1.00 71.50 76 VAL A O 1
ATOM 627 N N . VAL A 1 77 ? -11.566 7.997 6.322 1.00 65.25 77 VAL A N 1
ATOM 628 C CA . VAL A 1 77 ? -12.239 6.795 6.820 1.00 65.25 77 VAL A CA 1
ATOM 629 C C . VAL A 1 77 ? -13.699 7.160 7.053 1.00 65.25 77 VAL A C 1
ATOM 631 O O . VAL A 1 77 ? -13.998 7.884 7.994 1.00 65.25 77 VAL A O 1
ATOM 634 N N . GLU A 1 78 ? -14.597 6.694 6.181 1.00 59.12 78 GLU A N 1
ATOM 635 C CA . GLU A 1 78 ? -16.035 6.921 6.364 1.00 59.12 78 GLU A CA 1
ATOM 636 C C . GLU A 1 78 ? -16.508 6.330 7.701 1.00 59.12 78 GLU A C 1
ATOM 638 O O . GLU A 1 78 ? -16.154 5.206 8.084 1.00 59.12 78 GLU A O 1
ATOM 643 N N . GLU A 1 79 ? -17.311 7.105 8.421 1.00 57.19 79 GLU A N 1
ATOM 644 C CA . GLU A 1 79 ? -17.847 6.725 9.721 1.00 57.19 79 GLU A CA 1
ATOM 645 C C . GLU A 1 79 ? -18.898 5.611 9.584 1.00 57.19 79 GLU A C 1
ATOM 647 O O . GLU A 1 79 ? -19.717 5.599 8.663 1.00 57.19 79 GLU A O 1
ATOM 652 N N . ARG A 1 80 ? -18.924 4.664 10.532 1.00 52.03 80 ARG A N 1
ATOM 653 C CA . ARG A 1 80 ? -20.049 3.725 10.661 1.00 52.03 80 ARG A CA 1
ATOM 654 C C . ARG A 1 80 ? -21.122 4.332 11.565 1.00 52.03 80 ARG A C 1
ATOM 656 O O . ARG A 1 80 ? -20.827 4.835 12.648 1.00 52.03 80 ARG A O 1
ATOM 663 N N . VAL A 1 81 ? -22.381 4.219 11.136 1.00 46.75 81 VAL A N 1
ATOM 664 C CA . VAL A 1 81 ? -23.573 4.633 11.894 1.00 46.75 81 VAL A CA 1
ATOM 665 C C . VAL A 1 81 ? -23.533 4.028 13.307 1.00 46.75 81 VAL A C 1
ATOM 667 O O . VAL A 1 81 ? -23.581 2.806 13.460 1.00 46.75 81 VAL A O 1
ATOM 670 N N . GLY A 1 82 ? -23.438 4.886 14.330 1.00 47.47 82 GLY A N 1
ATOM 671 C CA . GLY A 1 82 ? -23.386 4.503 15.751 1.00 47.47 82 GLY A CA 1
ATOM 672 C C . GLY A 1 82 ? -22.149 4.975 16.530 1.00 47.47 82 GLY A C 1
ATOM 673 O O . GLY A 1 82 ? -22.120 4.800 17.745 1.00 47.47 82 GLY A O 1
ATOM 674 N N . LEU A 1 83 ? -21.149 5.577 15.870 1.00 47.78 83 LEU A N 1
ATOM 675 C CA . LEU A 1 83 ? -20.009 6.229 16.540 1.00 47.78 83 LEU A CA 1
ATOM 676 C C . LEU A 1 83 ? -20.316 7.669 16.995 1.00 47.78 83 LEU A C 1
ATOM 678 O O . LEU A 1 83 ? -19.843 8.061 18.057 1.00 47.78 83 LEU A O 1
ATOM 682 N N . LEU A 1 84 ? -21.157 8.411 16.259 1.00 43.38 84 LEU A N 1
ATOM 683 C CA . LEU A 1 84 ? -21.490 9.830 16.499 1.00 43.38 84 LEU A CA 1
ATOM 684 C C . LEU A 1 84 ? -22.024 10.148 17.902 1.00 43.38 84 LEU A C 1
ATOM 686 O O . LEU A 1 84 ? -21.775 11.239 18.406 1.00 43.38 84 LEU A O 1
ATOM 690 N N . ASP A 1 85 ? -22.709 9.208 18.555 1.00 45.88 85 ASP A N 1
ATOM 691 C CA . ASP A 1 85 ? -23.203 9.446 19.915 1.00 45.88 85 ASP A CA 1
ATOM 692 C C . ASP A 1 85 ? -22.063 9.515 20.949 1.00 45.88 85 ASP A C 1
ATOM 694 O O . ASP A 1 85 ? -22.281 10.008 22.051 1.00 45.88 85 ASP A O 1
ATOM 698 N N . ASN A 1 86 ? -20.851 9.034 20.623 1.00 41.34 86 ASN A N 1
ATOM 699 C CA . ASN A 1 86 ? -19.765 8.887 21.600 1.00 41.34 86 ASN A CA 1
ATOM 700 C C . ASN A 1 86 ? -18.354 9.277 21.106 1.00 41.34 86 ASN A C 1
ATOM 702 O O . ASN A 1 86 ? -17.468 9.461 21.942 1.00 41.34 86 ASN A O 1
ATOM 706 N N . TYR A 1 87 ? -18.107 9.412 19.795 1.00 46.84 87 TYR A N 1
ATOM 707 C CA . TYR A 1 87 ? -16.764 9.618 19.236 1.00 46.84 87 TYR A CA 1
ATOM 708 C C . TYR A 1 87 ? -16.796 10.454 17.947 1.00 46.84 87 TYR A C 1
ATOM 710 O O . TYR A 1 87 ? -17.473 10.087 16.992 1.00 46.84 87 TYR A O 1
ATOM 718 N N . ALA A 1 88 ? -16.031 11.550 17.897 1.00 42.94 88 ALA A N 1
ATOM 719 C CA . ALA A 1 88 ? -15.754 12.276 16.656 1.00 42.94 88 ALA A CA 1
ATOM 720 C C . ALA A 1 88 ? -14.581 11.589 15.940 1.00 42.94 88 ALA A C 1
ATOM 722 O O . ALA A 1 88 ? -13.484 11.524 16.502 1.00 42.94 88 ALA A O 1
ATOM 723 N N . THR A 1 89 ? -14.798 11.040 14.742 1.00 49.91 89 THR A N 1
ATOM 724 C CA . THR A 1 89 ? -13.800 10.193 14.061 1.00 49.91 89 THR A CA 1
ATOM 725 C C . THR A 1 89 ? -13.579 10.558 12.596 1.00 49.91 89 THR A C 1
ATOM 727 O O . THR A 1 89 ? -13.267 9.687 11.786 1.00 49.91 89 THR A O 1
ATOM 730 N N . ASP A 1 90 ? -13.634 11.847 12.255 1.00 49.25 90 ASP A N 1
ATOM 731 C CA . ASP A 1 90 ? -13.159 12.335 10.957 1.00 49.25 90 ASP A CA 1
ATOM 732 C C . ASP A 1 90 ? -11.627 12.197 10.858 1.00 49.25 90 ASP A C 1
ATOM 734 O O . ASP A 1 90 ? -10.854 13.131 11.086 1.00 49.25 90 ASP A O 1
ATOM 738 N N . ILE A 1 91 ? -11.158 10.992 10.530 1.00 57.03 91 ILE A N 1
ATOM 739 C CA . ILE A 1 91 ? -9.745 10.710 10.286 1.00 57.03 91 ILE A CA 1
ATOM 740 C C . ILE A 1 91 ? -9.452 11.070 8.832 1.00 57.03 91 ILE A C 1
ATOM 742 O O . ILE A 1 91 ? -9.646 10.265 7.917 1.00 57.03 91 ILE A O 1
ATOM 746 N N . LYS A 1 92 ? -8.978 12.301 8.627 1.00 61.22 92 LYS A N 1
ATOM 747 C CA . LYS A 1 92 ? -8.384 12.745 7.365 1.00 61.22 92 LYS A CA 1
ATOM 748 C C . LYS A 1 92 ? -6.871 12.550 7.438 1.00 61.22 92 LYS A C 1
ATOM 750 O O . LYS A 1 92 ? -6.196 13.259 8.181 1.00 61.22 92 LYS A O 1
ATOM 755 N N . THR A 1 93 ? -6.333 11.605 6.672 1.00 71.69 93 THR A N 1
ATOM 756 C CA . THR A 1 93 ? -4.879 11.426 6.531 1.00 71.69 93 THR A CA 1
ATOM 757 C C . THR A 1 93 ? -4.429 11.880 5.152 1.00 71.69 93 THR A C 1
ATOM 759 O O . THR A 1 93 ? -4.942 11.428 4.127 1.00 71.69 93 THR A O 1
ATOM 762 N N . GLU A 1 94 ? -3.480 12.809 5.116 1.00 84.69 94 GLU A N 1
ATOM 763 C CA . GLU A 1 94 ? -2.846 13.242 3.873 1.00 84.69 94 GLU A CA 1
ATOM 764 C C . GLU A 1 94 ? -1.797 12.213 3.444 1.00 84.69 94 GLU A C 1
ATOM 766 O O . GLU A 1 94 ? -1.091 11.641 4.278 1.00 84.69 94 GLU A O 1
ATOM 771 N N . TYR A 1 95 ? -1.722 11.947 2.144 1.00 84.94 95 TYR A N 1
ATOM 772 C CA . TYR A 1 95 ? -0.695 11.101 1.545 1.00 84.94 95 TYR A CA 1
ATOM 773 C C . TYR A 1 95 ? -0.058 11.831 0.370 1.00 84.94 95 TYR A C 1
ATOM 775 O O . TYR A 1 95 ? -0.719 12.572 -0.359 1.00 84.94 95 TYR A O 1
ATOM 783 N N . THR A 1 96 ? 1.228 11.583 0.175 1.00 89.06 96 THR A N 1
ATOM 784 C CA . THR A 1 96 ? 1.981 12.018 -0.998 1.00 89.06 96 THR A CA 1
ATOM 785 C C . THR A 1 96 ? 2.245 10.801 -1.862 1.00 89.06 96 THR A C 1
ATOM 787 O O . THR A 1 96 ? 2.703 9.788 -1.340 1.00 89.06 96 THR A O 1
ATOM 790 N N . TRP A 1 97 ? 1.995 10.891 -3.161 1.00 92.19 97 TRP A N 1
ATOM 791 C CA . TRP A 1 97 ? 2.345 9.837 -4.107 1.00 92.19 97 TRP A CA 1
ATOM 792 C C . TRP A 1 97 ? 3.379 10.328 -5.104 1.00 92.19 97 TRP A C 1
ATOM 794 O O . TRP A 1 97 ? 3.417 11.506 -5.458 1.00 92.19 97 TRP A O 1
ATOM 804 N N . ASN A 1 98 ? 4.230 9.408 -5.548 1.00 91.75 98 ASN A N 1
ATOM 805 C CA . ASN A 1 98 ? 5.291 9.672 -6.504 1.00 91.75 98 ASN A CA 1
ATOM 806 C C . ASN A 1 98 ? 5.398 8.481 -7.467 1.00 91.75 98 ASN A C 1
ATOM 808 O O . ASN A 1 98 ? 5.627 7.343 -7.051 1.00 91.75 98 ASN A O 1
ATOM 812 N N . LEU A 1 99 ? 5.221 8.739 -8.764 1.00 92.75 99 LEU A N 1
ATOM 813 C CA . LEU A 1 99 ? 5.290 7.705 -9.792 1.00 92.75 99 LEU A CA 1
ATOM 814 C C . LEU A 1 99 ? 6.686 7.110 -9.925 1.00 92.75 99 LEU A C 1
ATOM 816 O O . LEU A 1 99 ? 6.814 5.906 -10.116 1.00 92.75 99 LEU A O 1
ATOM 820 N N . GLN A 1 100 ? 7.734 7.913 -9.794 1.00 91.19 100 GLN A N 1
ATOM 821 C CA . GLN A 1 100 ? 9.101 7.416 -9.841 1.00 91.19 100 GLN A CA 1
ATOM 822 C C . GLN A 1 100 ? 9.368 6.409 -8.721 1.00 91.19 100 GLN A C 1
ATOM 824 O O . GLN A 1 100 ? 9.892 5.328 -8.988 1.00 91.19 100 GLN A O 1
ATOM 829 N N . GLN A 1 101 ? 8.943 6.727 -7.497 1.00 93.25 101 GLN A N 1
ATOM 830 C CA . GLN A 1 101 ? 8.999 5.804 -6.365 1.00 93.25 101 GLN A CA 1
ATOM 831 C C . GLN A 1 101 ? 8.170 4.544 -6.644 1.00 93.25 101 GLN A C 1
ATOM 833 O O . GLN A 1 101 ? 8.637 3.425 -6.430 1.00 93.25 101 GLN A O 1
ATOM 838 N N . PHE A 1 102 ? 6.960 4.696 -7.185 1.00 95.81 102 PHE A N 1
ATOM 839 C CA . PHE A 1 102 ? 6.124 3.555 -7.542 1.00 95.81 102 PHE A CA 1
ATOM 840 C C . PHE A 1 102 ? 6.812 2.636 -8.564 1.00 95.81 102 PHE A C 1
ATOM 842 O O . PHE A 1 102 ? 6.923 1.437 -8.324 1.00 95.81 102 PHE A O 1
ATOM 849 N N . PHE A 1 103 ? 7.346 3.173 -9.661 1.00 94.75 103 PHE A N 1
ATOM 850 C CA . PHE A 1 103 ? 8.042 2.393 -10.687 1.00 94.75 103 PHE A CA 1
ATOM 851 C C . PHE A 1 103 ? 9.353 1.776 -10.184 1.00 94.75 103 PHE A C 1
ATOM 853 O O . PHE A 1 103 ? 9.623 0.611 -10.485 1.00 94.75 103 PHE A O 1
ATOM 860 N N . TRP A 1 104 ? 10.124 2.504 -9.368 1.00 93.50 104 TRP A N 1
ATOM 861 C CA . TRP A 1 104 ? 11.335 1.985 -8.721 1.00 93.50 104 TRP A CA 1
ATOM 862 C C . TRP A 1 104 ? 11.060 0.689 -7.960 1.00 93.50 104 TRP A C 1
ATOM 864 O O . TRP A 1 104 ? 11.851 -0.248 -8.023 1.00 93.50 104 TRP A O 1
ATOM 874 N N . SER A 1 105 ? 9.918 0.594 -7.285 1.00 95.19 105 SER A N 1
ATOM 875 C CA . SER A 1 105 ? 9.607 -0.573 -6.461 1.00 95.19 105 SER A CA 1
ATOM 876 C C . SER A 1 105 ? 9.456 -1.890 -7.239 1.00 95.19 105 SER A C 1
ATOM 878 O O . SER A 1 105 ? 9.434 -2.963 -6.637 1.00 95.19 105 SER A O 1
ATOM 880 N N . PHE A 1 106 ? 9.343 -1.835 -8.569 1.00 94.56 106 PHE A N 1
ATOM 881 C CA . PHE A 1 106 ? 9.311 -3.013 -9.444 1.00 94.56 106 PHE A CA 1
ATOM 882 C C . PHE A 1 106 ? 10.681 -3.368 -10.030 1.00 94.56 106 PHE A C 1
ATOM 884 O O . PHE A 1 106 ? 10.816 -4.389 -10.719 1.00 94.56 106 PHE A O 1
ATOM 891 N N . LEU A 1 107 ? 11.703 -2.555 -9.754 1.00 91.12 107 LEU A N 1
ATOM 892 C CA . LEU A 1 107 ? 13.073 -2.882 -10.102 1.00 91.12 107 LEU A CA 1
ATOM 893 C C . LEU A 1 107 ? 13.561 -4.073 -9.275 1.00 91.12 107 LEU A C 1
ATOM 895 O O . LEU A 1 107 ? 13.270 -4.213 -8.087 1.00 91.12 107 LEU A O 1
ATOM 899 N N . LYS A 1 108 ? 14.326 -4.943 -9.924 1.00 87.19 108 LYS A N 1
ATOM 900 C CA . LYS A 1 108 ? 14.964 -6.106 -9.310 1.00 87.19 108 LYS A CA 1
ATOM 901 C C . LYS A 1 108 ? 16.461 -5.878 -9.178 1.00 87.19 108 LYS A C 1
ATOM 903 O O . LYS A 1 108 ? 17.059 -5.113 -9.930 1.00 87.19 108 LYS A O 1
ATOM 908 N N . SER A 1 109 ? 17.072 -6.622 -8.259 1.00 80.44 109 SER A N 1
ATOM 909 C CA . SER A 1 109 ? 18.527 -6.740 -8.102 1.00 80.44 109 SER A CA 1
ATOM 910 C C . SER A 1 109 ? 19.135 -7.561 -9.248 1.00 80.44 109 SER A C 1
ATOM 912 O O . SER A 1 109 ? 19.690 -8.641 -9.068 1.00 80.44 109 SER A O 1
ATOM 914 N N . THR A 1 110 ? 18.936 -7.094 -10.476 1.00 72.38 110 THR A N 1
ATOM 915 C CA . THR A 1 110 ? 19.461 -7.696 -11.699 1.00 72.38 110 THR A CA 1
ATOM 916 C C . THR A 1 110 ? 20.000 -6.586 -12.569 1.00 72.38 110 THR A C 1
ATOM 918 O O . THR A 1 110 ? 19.267 -5.642 -12.866 1.00 72.38 110 THR A O 1
ATOM 921 N N . ALA A 1 111 ? 21.257 -6.718 -12.988 1.00 63.97 111 ALA A N 1
ATOM 922 C CA . ALA A 1 111 ? 21.865 -5.740 -13.870 1.00 63.97 111 ALA A CA 1
ATOM 923 C C . ALA A 1 111 ? 21.133 -5.703 -15.223 1.00 63.97 111 ALA A C 1
ATOM 925 O O . ALA A 1 111 ? 20.839 -6.752 -15.804 1.00 63.97 111 ALA A O 1
ATOM 926 N N . VAL A 1 112 ? 20.854 -4.503 -15.726 1.00 66.81 112 VAL A N 1
ATOM 927 C CA . VAL A 1 112 ? 20.340 -4.268 -17.080 1.00 66.81 112 VAL A CA 1
ATOM 928 C C . VAL A 1 112 ? 21.480 -3.675 -17.893 1.00 66.81 112 VAL A C 1
ATOM 930 O O . VAL A 1 112 ? 22.055 -2.667 -17.497 1.00 66.81 112 VAL A O 1
ATOM 933 N N . ALA A 1 113 ? 21.826 -4.305 -19.018 1.00 61.84 113 ALA A N 1
ATOM 934 C CA . ALA A 1 113 ? 22.890 -3.790 -19.872 1.00 61.84 113 ALA A CA 1
ATOM 935 C C . ALA A 1 113 ? 22.506 -2.388 -20.400 1.00 61.84 113 ALA A C 1
ATOM 937 O O . ALA A 1 113 ? 21.391 -2.241 -20.916 1.00 61.84 113 ALA A O 1
ATOM 938 N N . PRO A 1 114 ? 23.401 -1.383 -20.317 1.00 61.78 114 PRO A N 1
ATOM 939 C CA . PRO A 1 114 ? 23.117 -0.011 -20.751 1.00 61.78 114 PRO A CA 1
ATOM 940 C C . PRO A 1 114 ? 22.599 0.072 -22.195 1.00 61.78 114 PRO A C 1
ATOM 942 O O . PRO A 1 114 ? 21.673 0.824 -22.491 1.00 61.78 114 PRO A O 1
ATOM 945 N N . ASP A 1 115 ? 23.122 -0.784 -23.073 1.00 59.66 115 ASP A N 1
ATOM 946 C CA . ASP A 1 115 ? 22.794 -0.875 -24.501 1.00 59.66 115 ASP A CA 1
ATOM 947 C C . ASP A 1 115 ? 21.301 -1.166 -24.769 1.00 59.66 115 ASP A C 1
ATOM 949 O O . ASP A 1 115 ? 20.760 -0.808 -25.818 1.00 59.66 115 ASP A O 1
ATOM 953 N N . ILE A 1 116 ? 20.617 -1.809 -23.813 1.00 62.09 116 ILE A N 1
ATOM 954 C CA . ILE A 1 116 ? 19.193 -2.169 -23.899 1.00 62.09 116 ILE A CA 1
ATOM 955 C C . ILE A 1 116 ? 18.298 -0.950 -23.610 1.00 62.09 116 ILE A C 1
ATOM 957 O O . ILE A 1 116 ? 17.157 -0.900 -24.072 1.00 62.09 116 ILE A O 1
ATOM 961 N N . LEU A 1 117 ? 18.803 0.050 -22.881 1.00 64.25 117 LEU A N 1
ATOM 962 C CA . LEU A 1 117 ? 18.023 1.220 -22.468 1.00 64.25 117 LEU A CA 1
ATOM 963 C C . LEU A 1 117 ? 17.803 2.212 -23.625 1.00 64.25 117 LEU A C 1
ATOM 965 O O . LEU A 1 117 ? 16.696 2.740 -23.783 1.00 64.25 117 LEU A O 1
ATOM 969 N N . ASP A 1 118 ? 18.816 2.414 -24.472 1.00 61.12 118 ASP A N 1
ATOM 970 C CA . ASP A 1 118 ? 18.855 3.567 -25.383 1.00 61.12 118 ASP A CA 1
ATOM 971 C C . ASP A 1 118 ? 18.596 3.246 -26.873 1.00 61.12 118 ASP A C 1
ATOM 973 O O . ASP A 1 118 ? 18.283 4.162 -27.632 1.00 61.12 118 ASP A O 1
ATOM 977 N N . ILE A 1 119 ? 18.644 1.979 -27.322 1.00 58.06 119 ILE A N 1
ATOM 978 C CA . ILE A 1 119 ? 18.763 1.681 -28.772 1.00 58.06 119 ILE A CA 1
ATOM 979 C C . ILE A 1 119 ? 17.531 1.003 -29.407 1.00 58.06 119 ILE A C 1
ATOM 981 O O . ILE A 1 119 ? 17.291 1.173 -30.603 1.00 58.06 119 ILE A O 1
ATOM 985 N N . VAL A 1 120 ? 16.702 0.269 -28.655 1.00 65.81 120 VAL A N 1
ATOM 986 C CA . VAL A 1 120 ? 15.628 -0.563 -29.243 1.00 65.81 120 VAL A CA 1
ATOM 987 C C . VAL A 1 120 ? 14.234 -0.066 -28.843 1.00 65.81 120 VAL A C 1
ATOM 989 O O . VAL A 1 120 ? 13.988 0.316 -27.696 1.00 65.81 120 VAL A O 1
ATOM 992 N N . TRP A 1 121 ? 13.302 -0.054 -29.805 1.00 77.81 121 TRP A N 1
ATOM 993 C CA . TRP A 1 121 ? 11.878 0.174 -29.540 1.00 77.81 121 TRP A CA 1
ATOM 994 C C . TRP A 1 121 ? 11.376 -0.851 -28.517 1.00 77.81 121 TRP A C 1
ATOM 996 O O . TRP A 1 121 ? 11.523 -2.055 -28.725 1.00 77.81 121 TRP A O 1
ATOM 1006 N N . ASN A 1 122 ? 10.799 -0.374 -27.412 1.00 84.56 122 ASN A N 1
ATOM 1007 C CA . ASN A 1 122 ? 10.327 -1.227 -26.328 1.00 84.56 122 ASN A CA 1
ATOM 1008 C C . ASN A 1 122 ? 8.791 -1.114 -26.220 1.00 84.56 122 ASN A C 1
ATOM 1010 O O . ASN A 1 122 ? 8.288 -0.059 -25.825 1.00 84.56 122 ASN A O 1
ATOM 1014 N N . PRO A 1 123 ? 8.030 -2.173 -26.557 1.00 86.88 123 PRO A N 1
ATOM 1015 C CA . PRO A 1 123 ? 6.569 -2.134 -26.524 1.00 86.88 123 PRO A CA 1
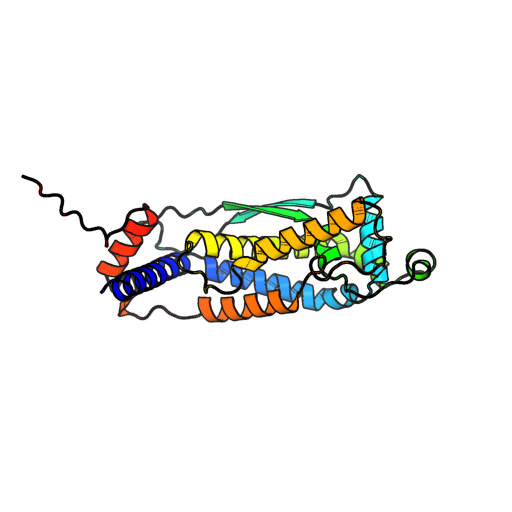ATOM 1016 C C . PRO A 1 123 ? 6.004 -2.000 -25.105 1.00 86.88 123 PRO A C 1
ATOM 1018 O O . PRO A 1 123 ? 4.952 -1.389 -24.931 1.00 86.88 123 PRO A O 1
ATOM 1021 N N . ALA A 1 124 ? 6.693 -2.528 -24.086 1.00 89.38 124 ALA A N 1
ATOM 1022 C CA . ALA A 1 124 ? 6.286 -2.338 -22.698 1.00 89.38 124 ALA A CA 1
ATOM 1023 C C . ALA A 1 124 ? 6.441 -0.867 -22.294 1.00 89.38 124 ALA A C 1
ATOM 1025 O O . ALA A 1 124 ? 5.518 -0.308 -21.717 1.00 89.38 124 ALA A O 1
ATOM 1026 N N . TYR A 1 125 ? 7.534 -0.204 -22.680 1.00 90.69 125 TYR A N 1
ATOM 1027 C CA . TYR A 1 125 ? 7.728 1.231 -22.436 1.00 90.69 125 TYR A CA 1
ATOM 1028 C C . TYR A 1 125 ? 6.641 2.103 -23.087 1.00 90.69 125 TYR A C 1
ATOM 1030 O O . TYR A 1 125 ? 6.092 2.988 -22.431 1.00 90.69 125 TYR A O 1
ATOM 1038 N N . GLU A 1 126 ? 6.279 1.845 -24.348 1.00 91.25 126 GLU A N 1
ATOM 1039 C CA . GLU A 1 126 ? 5.189 2.593 -24.996 1.00 91.25 126 GLU A CA 1
ATOM 1040 C C . GLU A 1 126 ? 3.835 2.338 -24.315 1.00 91.25 126 GLU A C 1
ATOM 1042 O O . GLU A 1 126 ? 3.038 3.264 -24.153 1.00 91.25 126 GLU A O 1
ATOM 1047 N N . ALA A 1 127 ? 3.591 1.111 -23.840 1.00 91.94 127 ALA A N 1
ATOM 1048 C CA . ALA A 1 127 ? 2.406 0.801 -23.044 1.00 91.94 127 ALA A CA 1
ATOM 1049 C C . ALA A 1 127 ? 2.406 1.533 -21.688 1.00 91.94 127 ALA A C 1
ATOM 1051 O O . ALA A 1 127 ? 1.367 2.064 -21.294 1.00 91.94 127 ALA A O 1
ATOM 1052 N N . LEU A 1 128 ? 3.558 1.631 -21.008 1.00 92.69 128 LEU A N 1
ATOM 1053 C CA . LEU A 1 128 ? 3.700 2.407 -19.769 1.00 92.69 128 LEU A CA 1
ATOM 1054 C C . LEU A 1 128 ? 3.326 3.876 -19.991 1.00 92.69 128 LEU A C 1
ATOM 1056 O O . LEU A 1 128 ? 2.530 4.430 -19.235 1.00 92.69 128 LEU A O 1
ATOM 1060 N N . LYS A 1 129 ? 3.817 4.481 -21.080 1.00 91.19 129 LYS A N 1
ATOM 1061 C CA . LYS A 1 129 ? 3.453 5.853 -21.461 1.00 91.19 129 LYS A CA 1
ATOM 1062 C C . LYS A 1 129 ? 1.960 6.007 -21.728 1.00 91.19 129 LYS A C 1
ATOM 1064 O O . LYS A 1 129 ? 1.352 6.947 -21.215 1.00 91.19 129 LYS A O 1
ATOM 1069 N N . ALA A 1 130 ? 1.363 5.094 -22.491 1.00 92.50 130 ALA A N 1
ATOM 1070 C CA . ALA A 1 130 ? -0.057 5.151 -22.837 1.00 92.50 130 ALA A CA 1
ATOM 1071 C C . ALA A 1 130 ? -0.983 5.039 -21.611 1.00 92.50 130 ALA A C 1
ATOM 1073 O O . ALA A 1 130 ? -2.043 5.659 -21.591 1.00 92.50 130 ALA A O 1
ATOM 1074 N N . HIS A 1 131 ? -0.568 4.298 -20.580 1.00 93.75 131 HIS A N 1
ATOM 1075 C CA . HIS A 1 131 ? -1.345 4.049 -19.360 1.00 93.75 131 HIS A CA 1
ATOM 1076 C C . HIS A 1 131 ? -0.890 4.879 -18.152 1.00 93.75 131 HIS A C 1
ATOM 1078 O O . HIS A 1 131 ? -1.177 4.525 -17.010 1.00 93.75 131 HIS A O 1
ATOM 1084 N N . THR A 1 132 ? -0.197 5.999 -18.376 1.00 91.81 132 THR A N 1
ATOM 1085 C CA . THR A 1 132 ? 0.352 6.840 -17.296 1.00 91.81 132 THR A CA 1
ATOM 1086 C C . THR A 1 132 ? -0.688 7.190 -16.220 1.00 91.81 132 THR A C 1
ATOM 1088 O O . THR A 1 132 ? -0.399 7.065 -15.034 1.00 91.81 132 THR A O 1
ATOM 1091 N N . SER A 1 133 ? -1.911 7.572 -16.604 1.00 91.88 133 SER A N 1
ATOM 1092 C CA . SER A 1 133 ? -2.978 7.936 -15.655 1.00 91.88 133 SER A CA 1
ATOM 1093 C C . SER A 1 133 ? -3.488 6.756 -14.818 1.00 91.88 133 SER A C 1
ATOM 1095 O O . SER A 1 133 ? -3.804 6.910 -13.634 1.00 91.88 133 SER A O 1
ATOM 1097 N N . ASP A 1 134 ? -3.531 5.557 -15.403 1.00 95.38 134 ASP A N 1
ATOM 1098 C CA . ASP A 1 134 ? -3.842 4.331 -14.672 1.00 95.38 134 ASP A CA 1
ATOM 1099 C C . ASP A 1 134 ? -2.749 4.040 -13.625 1.00 95.38 134 ASP A C 1
ATOM 1101 O O . ASP A 1 134 ? -3.058 3.697 -12.483 1.00 95.38 134 ASP A O 1
ATOM 1105 N N . PHE A 1 135 ? -1.472 4.233 -13.981 1.00 95.06 135 PHE A N 1
ATOM 1106 C CA . PHE A 1 135 ? -0.351 4.067 -13.051 1.00 95.06 135 PHE A CA 1
ATOM 1107 C C . PHE A 1 135 ? -0.329 5.125 -11.945 1.00 95.06 135 PHE A C 1
ATOM 1109 O O . PHE A 1 135 ? 0.006 4.783 -10.813 1.00 95.06 135 PHE A O 1
ATOM 1116 N N . GLN A 1 136 ? -0.732 6.373 -12.220 1.00 94.25 136 GLN A N 1
ATOM 1117 C CA . GLN A 1 136 ? -0.916 7.397 -11.177 1.00 94.25 136 GLN A CA 1
ATOM 1118 C C . GLN A 1 136 ? -1.945 6.920 -10.152 1.00 94.25 136 GLN A C 1
ATOM 1120 O O . GLN A 1 136 ? -1.667 6.879 -8.956 1.00 94.25 136 GLN A O 1
ATOM 1125 N N . SER A 1 137 ? -3.100 6.453 -10.631 1.00 94.94 137 SER A N 1
ATOM 1126 C CA . SER A 1 137 ? -4.161 5.927 -9.767 1.00 94.94 137 SER A CA 1
ATOM 1127 C C . SER A 1 137 ? -3.693 4.710 -8.960 1.00 94.94 137 SER A C 1
ATOM 1129 O O . SER A 1 137 ? -4.032 4.564 -7.785 1.00 94.94 137 SER A O 1
ATOM 1131 N N . TRP A 1 138 ? -2.874 3.841 -9.556 1.00 96.69 138 TRP A N 1
ATOM 1132 C CA . TRP A 1 138 ? -2.308 2.692 -8.851 1.00 96.69 138 TRP A CA 1
ATOM 1133 C C . TRP A 1 138 ? -1.282 3.106 -7.781 1.00 96.69 138 TRP A C 1
ATOM 1135 O O . TRP A 1 138 ? -1.308 2.575 -6.664 1.00 96.69 138 TRP A O 1
ATOM 1145 N N . ALA A 1 139 ? -0.429 4.091 -8.069 1.00 95.56 139 ALA A N 1
ATOM 1146 C CA . ALA A 1 139 ? 0.489 4.668 -7.091 1.00 95.56 139 ALA A CA 1
ATOM 1147 C C . ALA A 1 139 ? -0.274 5.311 -5.922 1.00 95.56 139 ALA A C 1
ATOM 1149 O O . ALA A 1 139 ? 0.033 5.036 -4.764 1.00 95.56 139 ALA A O 1
ATOM 1150 N N . GLU A 1 140 ? -1.339 6.066 -6.200 1.00 94.69 140 GLU A N 1
ATOM 1151 C CA . GLU A 1 140 ? -2.197 6.637 -5.159 1.00 94.69 140 GLU A CA 1
ATOM 1152 C C . GLU A 1 140 ? -2.806 5.580 -4.240 1.00 94.69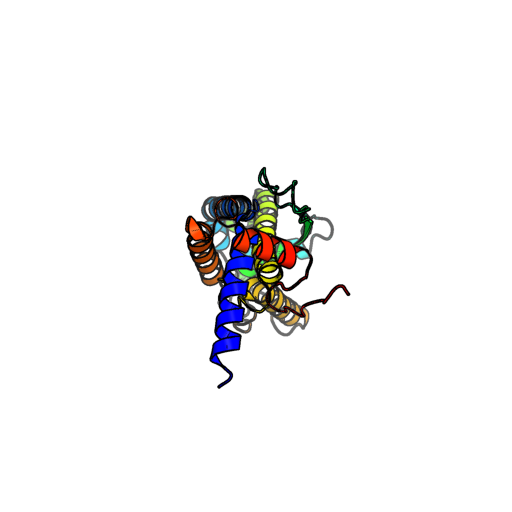 140 GLU A C 1
ATOM 1154 O O . GLU A 1 140 ? -2.820 5.744 -3.022 1.00 94.69 140 GLU A O 1
ATOM 1159 N N . VAL A 1 141 ? -3.349 4.499 -4.805 1.00 95.44 141 VAL A N 1
ATOM 1160 C CA . VAL A 1 141 ? -3.947 3.421 -4.007 1.00 95.44 141 VAL A CA 1
ATOM 1161 C C . VAL A 1 141 ? -2.880 2.710 -3.174 1.00 95.44 141 VAL A C 1
ATOM 1163 O O . VAL A 1 141 ? -3.151 2.335 -2.033 1.00 95.44 141 VAL A O 1
ATOM 1166 N N . THR A 1 142 ? -1.666 2.560 -3.709 1.00 96.06 142 THR A N 1
ATOM 1167 C CA . THR A 1 142 ? -0.523 2.005 -2.971 1.00 96.06 142 THR A CA 1
ATOM 1168 C C . THR A 1 142 ? -0.195 2.868 -1.752 1.00 96.06 142 THR A C 1
ATOM 1170 O O . THR A 1 142 ? -0.106 2.343 -0.644 1.00 96.06 142 THR A O 1
ATOM 1173 N N . GLU A 1 143 ? -0.105 4.188 -1.917 1.00 94.75 143 GLU A N 1
ATOM 1174 C CA . GLU A 1 143 ? 0.164 5.112 -0.807 1.00 94.75 143 GLU A CA 1
ATOM 1175 C C . GLU A 1 143 ? -0.995 5.187 0.192 1.00 94.75 143 GLU A C 1
ATOM 1177 O O . GLU A 1 143 ? -0.772 5.210 1.401 1.00 94.75 143 GLU A O 1
ATOM 1182 N N . LYS A 1 144 ? -2.249 5.119 -0.272 1.00 93.44 144 LYS A N 1
ATOM 1183 C CA . LYS A 1 144 ? -3.420 4.990 0.615 1.00 93.44 144 LYS A CA 1
ATOM 1184 C C . LYS A 1 144 ? -3.334 3.733 1.488 1.00 93.44 144 LYS A C 1
ATOM 1186 O O . LYS A 1 144 ? -3.666 3.801 2.669 1.00 93.44 144 LYS A O 1
ATOM 1191 N N . LEU A 1 145 ? -2.867 2.606 0.943 1.00 94.06 145 LEU A N 1
ATOM 1192 C CA . LEU A 1 145 ? -2.633 1.377 1.713 1.00 94.06 145 LEU A CA 1
ATOM 1193 C C . LEU A 1 145 ? -1.467 1.525 2.701 1.00 94.06 145 LEU A C 1
ATOM 1195 O O . LEU A 1 145 ? -1.580 1.093 3.846 1.00 94.06 145 LEU A O 1
ATOM 1199 N N . MET A 1 146 ? -0.363 2.170 2.313 1.00 92.69 146 MET A N 1
ATOM 1200 C CA . MET A 1 146 ? 0.729 2.471 3.252 1.00 92.69 146 MET A CA 1
ATOM 1201 C C . MET A 1 146 ? 0.236 3.340 4.413 1.00 92.69 146 MET A C 1
ATOM 1203 O O . MET A 1 146 ? 0.503 3.043 5.581 1.00 92.69 146 MET A O 1
ATOM 1207 N N . ASN A 1 147 ? -0.563 4.359 4.105 1.00 89.38 147 ASN A N 1
ATOM 1208 C CA . ASN A 1 147 ? -1.176 5.228 5.097 1.00 89.38 147 ASN A CA 1
ATOM 1209 C C . ASN A 1 147 ? -2.197 4.506 5.977 1.00 89.38 147 ASN A C 1
ATOM 1211 O O . ASN A 1 147 ? -2.251 4.789 7.173 1.00 89.38 147 ASN A O 1
ATOM 1215 N N . SER A 1 148 ? -2.993 3.571 5.449 1.00 88.25 148 SER A N 1
ATOM 1216 C CA . SER A 1 148 ? -3.916 2.784 6.276 1.00 88.25 148 SER A CA 1
ATOM 1217 C C . SER A 1 148 ? -3.151 1.887 7.256 1.00 88.25 148 SER A C 1
ATOM 1219 O O . SER A 1 148 ? -3.508 1.806 8.436 1.00 88.25 148 SER A O 1
ATOM 1221 N N . ILE A 1 149 ? -2.046 1.280 6.813 1.00 89.06 149 ILE A N 1
ATOM 1222 C CA . ILE A 1 149 ? -1.157 0.492 7.672 1.00 89.06 149 ILE A CA 1
ATOM 1223 C C . ILE A 1 149 ? -0.546 1.383 8.764 1.00 89.06 149 ILE A C 1
ATOM 1225 O O . ILE A 1 149 ? -0.651 1.051 9.949 1.00 89.06 149 ILE A O 1
ATOM 1229 N N . ALA A 1 150 ? 0.010 2.541 8.400 1.00 83.81 150 ALA A N 1
ATOM 1230 C CA . ALA A 1 150 ? 0.572 3.499 9.354 1.00 83.81 150 ALA A CA 1
ATOM 1231 C C . ALA A 1 150 ? -0.482 4.010 10.352 1.00 83.81 150 ALA A C 1
ATOM 1233 O O . ALA A 1 150 ? -0.232 4.064 11.556 1.00 83.81 150 ALA A O 1
ATOM 1234 N N . PHE A 1 151 ? -1.692 4.309 9.875 1.00 80.62 151 PHE A N 1
ATOM 1235 C CA . PHE A 1 151 ? -2.806 4.716 10.722 1.00 80.62 151 PHE A CA 1
ATOM 1236 C C . PHE A 1 151 ? -3.161 3.629 11.738 1.00 80.62 151 PHE A C 1
ATOM 1238 O O . PHE A 1 151 ? -3.278 3.926 12.924 1.00 80.62 151 PHE A O 1
ATOM 1245 N N . SER A 1 152 ? -3.270 2.367 11.307 1.00 79.62 152 SER A N 1
ATOM 1246 C CA . SER A 1 152 ? -3.572 1.263 12.225 1.00 79.62 152 SER A CA 1
ATOM 1247 C C . SER A 1 152 ? -2.517 1.124 13.325 1.00 79.62 152 SER A C 1
ATOM 1249 O O . SER A 1 152 ? -2.868 0.897 14.477 1.00 79.62 152 SER A O 1
ATOM 1251 N N . ARG A 1 153 ? -1.237 1.362 13.019 1.00 77.19 153 ARG A N 1
ATOM 1252 C CA . ARG A 1 153 ? -0.174 1.393 14.030 1.00 77.19 153 ARG A CA 1
ATOM 1253 C C . ARG A 1 153 ? -0.372 2.521 15.045 1.00 77.19 153 ARG A C 1
ATOM 1255 O O . ARG A 1 153 ? -0.216 2.294 16.241 1.00 77.19 153 ARG A O 1
ATOM 1262 N N . THR A 1 154 ? -0.712 3.724 14.587 1.00 72.38 154 THR A N 1
ATOM 1263 C CA . THR A 1 154 ? -0.967 4.870 15.474 1.00 72.38 154 THR A CA 1
ATOM 1264 C C . THR A 1 154 ? -2.204 4.643 16.340 1.00 72.38 154 THR A C 1
ATOM 1266 O O . THR A 1 154 ? -2.151 4.862 17.549 1.00 72.38 154 THR A O 1
ATOM 1269 N N . ALA A 1 155 ? -3.294 4.154 15.744 1.00 69.31 155 ALA A N 1
ATOM 1270 C CA . ALA A 1 155 ? -4.557 3.896 16.429 1.00 69.31 155 ALA A CA 1
ATOM 1271 C C . ALA A 1 155 ? -4.440 2.776 17.476 1.00 69.31 155 ALA A C 1
ATOM 1273 O O . ALA A 1 155 ? -4.996 2.893 18.564 1.00 69.31 155 ALA A O 1
ATOM 1274 N N . LEU A 1 156 ? -3.686 1.715 17.172 1.00 69.75 156 LEU A N 1
ATOM 1275 C CA . LEU A 1 156 ? -3.490 0.570 18.069 1.00 69.75 156 LEU A CA 1
ATOM 1276 C C . LEU A 1 156 ? -2.350 0.770 19.088 1.00 69.75 156 LEU A C 1
ATOM 1278 O O . LEU A 1 156 ? -2.167 -0.036 20.004 1.00 69.75 156 LEU A O 1
ATOM 1282 N N . GLY A 1 157 ? -1.579 1.851 18.940 1.00 61.09 157 GLY A N 1
ATOM 1283 C CA . GLY A 1 157 ? -0.459 2.203 19.804 1.00 61.09 157 GLY A CA 1
ATOM 1284 C C . GLY A 1 157 ? 0.737 1.242 19.734 1.00 61.09 157 GLY A C 1
ATOM 1285 O O . GLY A 1 157 ? 0.737 0.214 19.060 1.00 61.09 157 GLY A O 1
ATOM 1286 N N . SER A 1 158 ? 1.790 1.570 20.490 1.00 55.84 158 SER A N 1
ATOM 1287 C CA . SER A 1 158 ? 3.030 0.777 20.567 1.00 55.84 158 SER A CA 1
ATOM 1288 C C . SER A 1 158 ? 2.857 -0.612 21.197 1.00 55.84 158 SER A C 1
ATOM 1290 O O . SER A 1 158 ? 3.721 -1.469 21.027 1.00 55.84 158 SER A O 1
ATOM 1292 N N . SER A 1 159 ? 1.749 -0.852 21.906 1.00 54.50 159 SER A N 1
ATOM 1293 C CA . SER A 1 159 ? 1.415 -2.135 22.540 1.00 54.50 159 SER A CA 1
ATOM 1294 C C . SER A 1 159 ? 1.065 -3.241 21.539 1.00 54.50 159 SER A C 1
ATOM 1296 O O . SER A 1 159 ? 1.150 -4.417 21.876 1.00 54.50 159 SER A O 1
ATOM 1298 N N . MET A 1 160 ? 0.720 -2.886 20.301 1.00 64.75 160 MET A N 1
ATOM 1299 C CA . MET A 1 160 ? 0.325 -3.811 19.234 1.00 64.75 160 MET A CA 1
ATOM 1300 C C . MET A 1 160 ? 1.450 -4.006 18.205 1.00 64.75 160 MET A C 1
ATOM 1302 O O . MET A 1 160 ? 1.234 -3.990 16.993 1.00 64.75 160 MET A O 1
ATOM 1306 N N . GLY A 1 161 ? 2.675 -4.247 18.691 1.00 64.00 161 GLY A N 1
ATOM 1307 C CA . GLY A 1 161 ? 3.848 -4.562 17.859 1.00 64.00 161 GLY A CA 1
ATOM 1308 C C . GLY A 1 161 ? 3.685 -5.796 16.951 1.00 64.00 161 GLY A C 1
ATOM 1309 O O . GLY A 1 161 ? 4.512 -6.040 16.079 1.00 64.00 161 GLY A O 1
ATOM 1310 N N . PHE A 1 162 ? 2.623 -6.576 17.155 1.00 67.56 162 PHE A N 1
ATOM 1311 C CA . PHE A 1 162 ? 2.288 -7.785 16.407 1.00 67.56 162 PHE A CA 1
ATOM 1312 C C . PHE A 1 162 ? 1.260 -7.561 15.288 1.00 67.56 162 PHE A C 1
ATOM 1314 O O . PHE A 1 162 ? 0.973 -8.503 14.546 1.00 67.56 162 PHE A O 1
ATOM 1321 N N . PHE A 1 163 ? 0.681 -6.359 15.153 1.00 77.94 163 PHE A N 1
ATOM 1322 C CA . PHE A 1 163 ? -0.269 -6.106 14.071 1.00 77.94 163 PHE A CA 1
ATOM 1323 C C . PHE A 1 163 ? 0.441 -6.283 12.714 1.00 77.94 163 PHE A C 1
ATOM 1325 O O . PHE A 1 163 ? 1.572 -5.807 12.553 1.00 77.94 163 PHE A O 1
ATOM 1332 N N . PRO A 1 164 ? -0.148 -6.990 11.731 1.00 86.94 164 PRO A N 1
ATOM 1333 C CA . PRO A 1 164 ? 0.599 -7.351 10.533 1.00 86.94 164 PRO A CA 1
ATOM 1334 C C . PRO A 1 164 ? 1.079 -6.123 9.742 1.00 86.94 164 PRO A C 1
ATOM 1336 O O . PRO A 1 164 ? 0.302 -5.224 9.407 1.00 86.94 164 PRO A O 1
ATOM 1339 N N . GLY A 1 165 ? 2.386 -6.112 9.455 1.00 85.75 165 GLY A N 1
ATOM 1340 C CA . GLY A 1 165 ? 3.058 -5.136 8.596 1.00 85.75 165 GLY A CA 1
ATOM 1341 C C . GLY A 1 165 ? 3.224 -3.730 9.161 1.00 85.75 165 GLY A C 1
ATOM 1342 O O . GLY A 1 165 ? 3.411 -2.802 8.383 1.00 85.75 165 GLY A O 1
ATOM 1343 N N . ILE A 1 166 ? 3.205 -3.546 10.483 1.00 84.94 166 ILE A N 1
ATOM 1344 C CA . ILE A 1 166 ? 3.400 -2.231 11.133 1.00 84.94 166 ILE A CA 1
ATOM 1345 C C . ILE A 1 166 ? 4.674 -1.472 10.728 1.00 84.94 166 ILE A C 1
ATOM 1347 O O . ILE A 1 166 ? 4.747 -0.268 10.953 1.00 84.94 166 ILE A O 1
ATOM 1351 N N . ASN A 1 167 ? 5.677 -2.167 10.192 1.00 87.88 167 ASN A N 1
ATOM 1352 C CA . ASN A 1 167 ? 6.963 -1.626 9.755 1.00 87.88 167 ASN A CA 1
ATOM 1353 C C . ASN A 1 167 ? 7.039 -1.385 8.236 1.00 87.88 167 ASN A C 1
ATOM 1355 O O . ASN A 1 167 ? 8.037 -0.858 7.746 1.00 87.88 167 ASN A O 1
ATOM 1359 N N . ILE A 1 168 ? 6.027 -1.811 7.474 1.00 92.44 168 ILE A N 1
ATOM 1360 C CA . ILE A 1 168 ? 6.015 -1.720 6.010 1.00 92.44 168 ILE A CA 1
ATOM 1361 C C . ILE A 1 168 ? 6.098 -0.266 5.528 1.00 92.44 168 ILE A C 1
ATOM 1363 O O . ILE A 1 168 ? 6.912 -0.023 4.640 1.00 92.44 168 ILE A O 1
ATOM 1367 N N . PRO A 1 169 ? 5.362 0.711 6.097 1.00 91.62 169 PRO A N 1
ATOM 1368 C CA . PRO A 1 169 ? 5.464 2.104 5.655 1.00 91.62 169 PRO A CA 1
ATOM 1369 C C . PRO A 1 169 ? 6.855 2.717 5.888 1.00 91.62 169 PRO A C 1
ATOM 1371 O O . PRO A 1 169 ? 7.389 3.414 5.019 1.00 91.62 169 PRO A O 1
ATOM 1374 N N . GLU A 1 170 ? 7.503 2.431 7.026 1.00 91.31 170 GLU A N 1
ATOM 1375 C CA . GLU A 1 170 ? 8.881 2.896 7.240 1.00 91.31 170 GLU A CA 1
ATOM 1376 C C . GLU A 1 170 ? 9.873 2.180 6.323 1.00 91.31 170 GLU A C 1
ATOM 1378 O O . GLU A 1 170 ? 10.821 2.791 5.830 1.00 91.31 170 GLU A O 1
ATOM 1383 N N . LYS A 1 171 ? 9.657 0.891 6.048 1.00 93.94 171 LYS A N 1
ATOM 1384 C CA . LYS A 1 171 ? 10.481 0.148 5.092 1.00 93.94 171 LYS A CA 1
ATOM 1385 C C . LYS A 1 171 ? 10.342 0.712 3.675 1.00 93.94 171 LYS A C 1
ATOM 1387 O O . LYS A 1 171 ? 11.347 0.916 3.008 1.00 93.94 171 LYS A O 1
ATOM 1392 N N . TRP A 1 172 ? 9.120 1.022 3.241 1.00 94.69 172 TRP A N 1
ATOM 1393 C CA . TRP A 1 172 ? 8.821 1.620 1.936 1.00 94.69 172 TRP A CA 1
ATOM 1394 C C . TRP A 1 172 ? 9.592 2.923 1.725 1.00 94.69 172 TRP A C 1
ATOM 1396 O O . TRP A 1 172 ? 10.335 3.073 0.755 1.00 94.69 172 TRP A O 1
ATOM 1406 N N . SER A 1 173 ? 9.474 3.838 2.688 1.00 92.88 173 SER A N 1
ATOM 1407 C CA . SER A 1 173 ? 10.146 5.140 2.645 1.00 92.88 173 SER A CA 1
ATOM 1408 C C . SER A 1 173 ? 11.670 5.034 2.772 1.00 92.88 173 SER A C 1
ATOM 1410 O O . SER A 1 173 ? 12.395 5.731 2.060 1.00 92.88 173 SER A O 1
ATOM 1412 N N . SER A 1 174 ? 12.182 4.156 3.640 1.00 93.62 174 SER A N 1
ATOM 1413 C CA . SER A 1 174 ? 13.630 3.980 3.826 1.00 93.62 174 SER A CA 1
ATOM 1414 C C . SER A 1 174 ? 14.315 3.319 2.630 1.00 93.62 174 SER A C 1
ATOM 1416 O O . SER A 1 174 ? 15.393 3.769 2.238 1.00 93.62 174 SER A O 1
ATOM 1418 N N . SER A 1 175 ? 13.689 2.319 2.005 1.00 93.62 175 SER A N 1
ATOM 1419 C CA . SER A 1 175 ? 14.221 1.680 0.800 1.00 93.62 175 SER A CA 1
ATOM 1420 C C . SER A 1 175 ? 14.226 2.624 -0.400 1.00 93.62 175 SER A C 1
ATOM 1422 O O . SER A 1 175 ? 15.219 2.674 -1.125 1.00 93.62 175 SER A O 1
ATOM 1424 N N . TRP A 1 176 ? 13.179 3.441 -0.561 1.00 92.94 176 TRP A N 1
ATOM 1425 C CA . TRP A 1 176 ? 13.177 4.501 -1.571 1.00 92.94 176 TRP A CA 1
ATOM 1426 C C . TRP A 1 176 ? 14.305 5.505 -1.322 1.00 92.94 176 TRP A C 1
ATOM 1428 O O . TRP A 1 176 ? 15.110 5.759 -2.212 1.00 92.94 176 TRP A O 1
ATOM 1438 N N . LYS A 1 177 ? 14.441 6.003 -0.086 1.00 92.06 177 LYS A N 1
ATOM 1439 C CA . LYS A 1 177 ? 15.514 6.937 0.285 1.00 92.06 177 LYS A CA 1
ATOM 1440 C C . LYS A 1 177 ? 16.907 6.361 0.015 1.00 92.06 177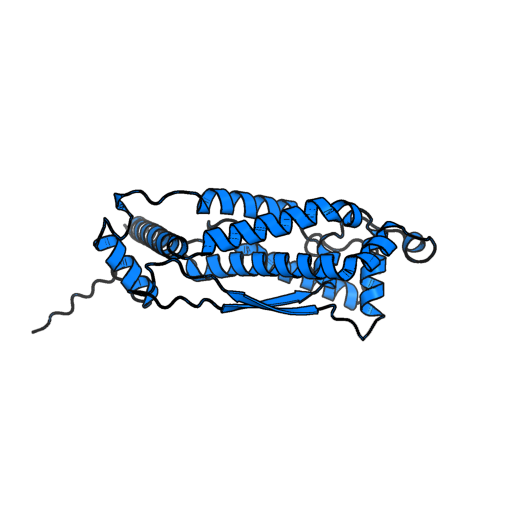 LYS A C 1
ATOM 1442 O O . LYS A 1 177 ? 17.772 7.089 -0.466 1.00 92.06 177 LYS A O 1
ATOM 1447 N N . CYS A 1 178 ? 17.122 5.080 0.320 1.00 89.38 178 CYS A N 1
ATOM 1448 C CA . CYS A 1 178 ? 18.359 4.377 -0.020 1.00 89.38 178 CYS A CA 1
ATOM 1449 C C . CYS A 1 178 ? 18.645 4.479 -1.517 1.00 89.38 178 CYS A C 1
ATOM 1451 O O . CYS A 1 178 ? 19.722 4.926 -1.909 1.00 89.38 178 CYS A O 1
ATOM 1453 N N . PHE A 1 179 ? 17.665 4.107 -2.343 1.00 88.69 179 PHE A N 1
ATOM 1454 C CA . PHE A 1 179 ? 17.811 4.105 -3.792 1.00 88.69 179 PHE A CA 1
ATOM 1455 C C . PHE A 1 179 ? 18.058 5.506 -4.355 1.00 88.69 179 PHE A C 1
ATOM 1457 O O . PHE A 1 179 ? 18.994 5.688 -5.133 1.00 88.69 179 PHE A O 1
ATOM 1464 N N . SER A 1 180 ? 17.271 6.502 -3.937 1.00 86.88 180 SER A N 1
ATOM 1465 C CA . SER A 1 180 ? 17.425 7.885 -4.399 1.00 86.88 180 SER A CA 1
ATOM 1466 C C . SER A 1 180 ? 18.833 8.409 -4.112 1.00 86.88 180 SER A C 1
ATOM 1468 O O . SER A 1 180 ? 19.489 8.910 -5.020 1.00 86.88 180 SER A O 1
ATOM 1470 N N . VAL A 1 181 ? 19.343 8.202 -2.890 1.00 86.31 181 VAL A N 1
ATOM 1471 C CA . VAL A 1 181 ? 20.697 8.631 -2.496 1.00 86.31 181 VAL A CA 1
ATOM 1472 C C . VAL A 1 181 ? 21.779 7.868 -3.260 1.00 86.31 181 VAL A C 1
ATOM 1474 O O . VAL A 1 181 ? 22.740 8.477 -3.728 1.00 86.31 181 VAL A O 1
ATOM 1477 N N . ALA A 1 182 ? 21.642 6.546 -3.400 1.00 81.56 182 ALA A N 1
ATOM 1478 C CA . ALA A 1 182 ? 22.624 5.725 -4.107 1.00 81.56 182 ALA A CA 1
ATOM 1479 C C . ALA A 1 182 ? 22.755 6.124 -5.585 1.00 81.56 182 ALA A C 1
ATOM 1481 O O . ALA A 1 182 ? 23.850 6.070 -6.146 1.00 81.56 182 ALA A O 1
ATOM 1482 N N . ARG A 1 183 ? 21.649 6.559 -6.194 1.00 77.81 183 ARG A N 1
ATOM 1483 C CA . ARG A 1 183 ? 21.589 6.991 -7.589 1.00 77.81 183 ARG A CA 1
ATOM 1484 C C . ARG A 1 183 ? 22.058 8.438 -7.786 1.00 77.81 183 ARG A C 1
ATOM 1486 O O . ARG A 1 183 ? 22.861 8.695 -8.675 1.00 77.81 183 ARG A O 1
ATOM 1493 N N . GLU A 1 184 ? 21.623 9.377 -6.943 1.00 75.12 184 GLU A N 1
ATOM 1494 C CA . GLU A 1 184 ? 22.040 10.793 -7.010 1.00 75.12 184 GLU A CA 1
ATOM 1495 C C . GLU A 1 184 ? 23.515 11.003 -6.650 1.00 75.12 184 GLU A C 1
ATOM 1497 O O . GLU A 1 184 ? 24.164 11.905 -7.177 1.00 75.12 184 GLU A O 1
ATOM 1502 N N . GLY A 1 185 ? 24.075 10.151 -5.787 1.00 61.94 185 GLY A N 1
ATOM 1503 C CA . GLY A 1 185 ? 25.485 10.203 -5.401 1.00 61.94 185 GLY A CA 1
ATOM 1504 C C . GLY A 1 185 ? 26.472 9.876 -6.529 1.00 61.94 185 GLY A C 1
ATOM 1505 O O . GLY A 1 185 ? 27.678 9.933 -6.294 1.00 61.94 185 GLY A O 1
ATOM 1506 N N . GLY A 1 186 ? 25.993 9.507 -7.725 1.00 56.78 186 GLY A N 1
ATOM 1507 C CA . GLY A 1 186 ? 26.830 9.160 -8.879 1.00 56.78 186 GLY A CA 1
ATOM 1508 C C . GLY A 1 186 ? 27.664 7.890 -8.686 1.00 56.78 186 GLY A C 1
ATOM 1509 O O . GLY A 1 186 ? 28.617 7.668 -9.426 1.00 56.78 186 GLY A O 1
ATOM 1510 N N . ILE A 1 187 ? 27.335 7.080 -7.673 1.00 50.84 187 ILE A N 1
ATOM 1511 C CA . ILE A 1 187 ? 28.053 5.846 -7.327 1.00 50.84 187 ILE A CA 1
ATOM 1512 C C . ILE A 1 187 ? 27.626 4.696 -8.248 1.00 50.84 187 ILE A C 1
ATOM 1514 O O . ILE A 1 187 ? 28.424 3.792 -8.477 1.00 50.84 187 ILE A O 1
ATOM 1518 N N . TYR A 1 188 ? 26.405 4.754 -8.792 1.00 54.22 188 TYR A N 1
ATOM 1519 C CA . TYR A 1 188 ? 25.854 3.717 -9.656 1.00 54.22 188 TYR A CA 1
ATOM 1520 C C . TYR A 1 188 ? 25.196 4.295 -10.914 1.00 54.22 188 TYR A C 1
ATOM 1522 O O . TYR A 1 188 ? 24.455 5.279 -10.840 1.00 54.22 188 TYR A O 1
ATOM 1530 N N . HIS A 1 189 ? 25.445 3.668 -12.064 1.00 62.34 189 HIS A N 1
ATOM 1531 C CA . HIS A 1 189 ? 24.748 3.949 -13.323 1.00 62.34 189 HIS A CA 1
ATOM 1532 C C . HIS A 1 189 ? 23.376 3.248 -13.373 1.00 62.34 189 HIS A C 1
ATOM 1534 O O . HIS A 1 189 ? 23.156 2.228 -12.717 1.00 62.34 189 HIS A O 1
ATOM 1540 N N . ASP A 1 190 ? 22.430 3.773 -14.162 1.00 64.12 190 ASP A N 1
ATOM 1541 C CA . ASP A 1 190 ? 21.134 3.103 -14.350 1.00 64.12 190 ASP A CA 1
ATOM 1542 C C . ASP A 1 190 ? 21.336 1.677 -14.870 1.00 64.12 190 ASP A C 1
ATOM 1544 O O . ASP A 1 190 ? 22.096 1.443 -15.811 1.00 64.12 190 ASP A O 1
ATOM 1548 N N . GLY A 1 191 ? 20.621 0.724 -14.274 1.00 59.09 191 GLY A N 1
ATOM 1549 C CA . GLY A 1 191 ? 20.786 -0.691 -14.591 1.00 59.09 191 GLY A CA 1
ATOM 1550 C C . GLY A 1 191 ? 21.878 -1.400 -13.788 1.00 59.09 191 GLY A C 1
ATOM 1551 O O . GLY A 1 191 ? 22.039 -2.603 -13.970 1.00 59.09 191 GLY A O 1
ATOM 1552 N N . GLU A 1 192 ? 22.583 -0.730 -12.875 1.00 68.88 192 GLU A N 1
ATOM 1553 C CA . GLU A 1 192 ? 23.479 -1.394 -11.922 1.00 68.88 192 GLU A CA 1
ATOM 1554 C C . GLU A 1 192 ? 22.733 -1.965 -10.705 1.00 68.88 192 GLU A C 1
ATOM 1556 O O . GLU A 1 192 ? 21.569 -1.660 -10.430 1.00 68.88 192 GLU A O 1
ATOM 1561 N N . VAL A 1 193 ? 23.407 -2.868 -9.992 1.00 76.31 193 VAL A N 1
ATOM 1562 C CA . VAL A 1 193 ? 22.853 -3.533 -8.812 1.00 76.31 193 VAL A CA 1
ATOM 1563 C C . VAL A 1 193 ? 23.142 -2.699 -7.566 1.00 76.31 193 VAL A C 1
ATOM 1565 O O . VAL A 1 193 ? 24.299 -2.469 -7.227 1.00 76.31 193 VAL A O 1
ATOM 1568 N N . PHE A 1 194 ? 22.087 -2.305 -6.858 1.00 79.00 194 PHE A N 1
ATOM 1569 C CA . PHE A 1 194 ? 22.159 -1.613 -5.572 1.00 79.00 194 PHE A CA 1
ATOM 1570 C C . PHE A 1 194 ? 22.213 -2.609 -4.401 1.00 79.00 194 PHE A C 1
ATOM 1572 O O . PHE A 1 194 ? 22.033 -3.819 -4.571 1.00 79.00 194 PHE A O 1
ATOM 1579 N N . GLY A 1 195 ? 22.423 -2.105 -3.183 1.00 81.69 195 GLY A N 1
ATOM 1580 C CA . GLY A 1 195 ? 22.232 -2.902 -1.972 1.00 81.69 195 GLY A CA 1
ATOM 1581 C C . GLY A 1 195 ? 20.794 -3.426 -1.863 1.00 81.69 195 GLY A C 1
ATOM 1582 O O . GLY A 1 195 ? 19.849 -2.800 -2.343 1.00 81.69 195 GLY A O 1
ATOM 1583 N N . SER A 1 196 ? 20.608 -4.591 -1.241 1.00 85.06 196 SER A N 1
ATOM 1584 C CA . SER A 1 196 ? 19.289 -5.234 -1.082 1.00 85.06 196 SER A CA 1
ATOM 1585 C C . SER A 1 196 ? 18.236 -4.336 -0.415 1.00 85.06 196 SER A C 1
ATOM 1587 O O . SER A 1 196 ? 17.045 -4.442 -0.691 1.00 85.06 196 SER A O 1
ATOM 1589 N N . GLU A 1 197 ? 18.690 -3.431 0.443 1.00 87.44 197 GLU A N 1
ATOM 1590 C CA . GLU A 1 197 ? 17.920 -2.437 1.176 1.00 87.44 197 GLU A CA 1
ATOM 1591 C C . GLU A 1 197 ? 17.342 -1.332 0.276 1.00 87.44 197 GLU A C 1
ATOM 1593 O O . GLU A 1 197 ? 16.350 -0.711 0.649 1.00 87.44 197 GLU A O 1
ATOM 1598 N N . CYS A 1 198 ? 17.912 -1.133 -0.915 1.00 88.75 198 CYS A N 1
ATOM 1599 C CA . CYS A 1 198 ? 17.455 -0.203 -1.946 1.00 88.75 198 CYS A CA 1
ATOM 1600 C C . CYS A 1 198 ? 16.443 -0.850 -2.919 1.00 88.75 198 CYS A C 1
ATOM 1602 O O . CYS A 1 198 ? 16.157 -0.272 -3.968 1.00 88.75 198 CYS A O 1
ATOM 1604 N N . TYR A 1 199 ? 15.900 -2.034 -2.612 1.00 91.00 199 TYR A N 1
ATOM 1605 C CA . TYR A 1 199 ? 14.852 -2.686 -3.405 1.00 91.00 199 TYR A CA 1
ATOM 1606 C C . TYR A 1 199 ? 13.606 -2.966 -2.571 1.00 91.00 199 TYR A C 1
ATOM 1608 O O . TYR A 1 199 ? 13.672 -3.191 -1.360 1.00 91.00 199 TYR A O 1
ATOM 1616 N N . TRP A 1 200 ? 12.457 -3.002 -3.242 1.00 95.50 200 TRP A N 1
ATOM 1617 C CA . TRP A 1 200 ? 11.184 -3.302 -2.606 1.00 95.50 200 TRP A CA 1
ATOM 1618 C C . TRP A 1 200 ? 10.786 -4.775 -2.733 1.00 95.50 200 TRP A C 1
ATOM 1620 O O . TRP A 1 200 ? 11.060 -5.437 -3.734 1.00 95.50 200 TRP A O 1
ATOM 1630 N N . ASN A 1 201 ? 10.093 -5.289 -1.714 1.00 93.88 201 ASN A N 1
ATOM 1631 C CA . ASN A 1 201 ? 9.553 -6.644 -1.705 1.00 93.88 201 ASN A CA 1
ATOM 1632 C C . ASN A 1 201 ? 8.019 -6.628 -1.757 1.00 93.88 201 ASN A C 1
ATOM 1634 O O . ASN A 1 201 ? 7.338 -6.596 -0.731 1.00 93.88 201 ASN A O 1
ATOM 1638 N N . TRP A 1 202 ? 7.474 -6.735 -2.968 1.00 94.56 202 TRP A N 1
ATOM 1639 C CA . TRP A 1 202 ? 6.028 -6.813 -3.179 1.00 94.56 202 TRP A CA 1
ATOM 1640 C C . TRP A 1 202 ? 5.374 -8.050 -2.551 1.00 94.56 202 TRP A C 1
ATOM 1642 O O . TRP A 1 202 ? 4.246 -7.959 -2.076 1.00 94.56 202 TRP A O 1
ATOM 1652 N N . SER A 1 203 ? 6.071 -9.187 -2.466 1.00 94.25 203 SER A N 1
ATOM 1653 C CA . SER A 1 203 ? 5.520 -10.394 -1.831 1.00 94.25 203 SER A CA 1
ATOM 1654 C C . SER A 1 203 ? 5.318 -10.220 -0.325 1.00 94.25 203 SER A C 1
ATOM 1656 O O . SER A 1 203 ? 4.375 -10.768 0.245 1.00 94.25 203 SER A O 1
ATOM 1658 N N . GLU A 1 204 ? 6.182 -9.449 0.336 1.00 95.00 204 GLU A N 1
ATOM 1659 C CA . GLU A 1 204 ? 6.009 -9.103 1.749 1.00 95.00 204 GLU A CA 1
ATOM 1660 C C . GLU A 1 204 ? 4.798 -8.188 1.959 1.00 95.00 204 GLU A C 1
ATOM 1662 O O . GLU A 1 204 ? 4.009 -8.429 2.875 1.00 95.00 204 GLU A O 1
ATOM 1667 N N . PHE A 1 205 ? 4.629 -7.189 1.088 1.00 95.19 205 PHE A N 1
ATOM 1668 C CA . PHE A 1 205 ? 3.472 -6.297 1.096 1.00 95.19 205 PHE A CA 1
ATOM 1669 C C . PHE A 1 205 ? 2.159 -7.059 0.884 1.00 95.19 205 PHE A C 1
ATOM 1671 O O . PHE A 1 205 ? 1.232 -6.921 1.677 1.00 95.19 205 PHE A O 1
ATOM 1678 N N . GLU A 1 206 ? 2.096 -7.927 -0.124 1.00 95.50 206 GLU A N 1
ATOM 1679 C CA . GLU A 1 206 ? 0.911 -8.745 -0.417 1.00 95.50 206 GLU A CA 1
ATOM 1680 C C . GLU A 1 206 ? 0.549 -9.664 0.751 1.00 95.50 206 GLU A C 1
ATOM 1682 O O . GLU A 1 206 ? -0.593 -9.666 1.209 1.00 95.50 206 GLU A O 1
ATOM 1687 N N . ARG A 1 207 ? 1.540 -10.371 1.308 1.00 94.94 207 ARG A N 1
ATOM 1688 C CA . ARG A 1 207 ? 1.333 -11.224 2.485 1.00 94.94 207 ARG A CA 1
ATOM 1689 C C . ARG A 1 207 ? 0.802 -10.426 3.674 1.00 94.94 207 ARG A C 1
ATOM 1691 O O . ARG A 1 207 ? -0.031 -10.928 4.423 1.00 94.94 207 ARG A O 1
ATOM 1698 N N . CYS A 1 208 ? 1.284 -9.200 3.868 1.00 93.62 208 CYS A N 1
ATOM 1699 C CA . CYS A 1 208 ? 0.746 -8.318 4.894 1.00 93.62 208 CYS A CA 1
ATOM 1700 C C . CYS A 1 208 ? -0.738 -8.024 4.654 1.00 93.62 208 CYS A C 1
ATOM 1702 O O . CYS A 1 208 ? -1.537 -8.238 5.563 1.00 93.62 208 CYS A O 1
ATOM 1704 N N . LEU A 1 209 ? -1.120 -7.608 3.444 1.00 93.75 209 LEU A N 1
ATOM 1705 C CA . LEU A 1 209 ? -2.520 -7.322 3.120 1.00 93.75 209 LEU A CA 1
ATOM 1706 C C . LEU A 1 209 ? -3.436 -8.538 3.333 1.00 93.75 209 LEU A C 1
ATOM 1708 O O . LEU A 1 209 ? -4.585 -8.374 3.737 1.00 93.75 209 LEU A O 1
ATOM 1712 N N . ASP A 1 210 ? -2.957 -9.759 3.099 1.00 93.44 210 ASP A N 1
ATOM 1713 C CA . ASP A 1 210 ? -3.727 -10.986 3.355 1.00 93.44 210 ASP A CA 1
ATOM 1714 C C . ASP A 1 210 ? -3.887 -11.300 4.849 1.00 93.44 210 ASP A C 1
ATOM 1716 O O . ASP A 1 210 ? -4.978 -11.659 5.307 1.00 93.44 210 ASP A O 1
ATOM 1720 N N . LEU A 1 211 ? -2.827 -11.111 5.638 1.00 92.38 211 LEU A N 1
ATOM 1721 C CA . LEU A 1 211 ? -2.890 -11.271 7.093 1.00 92.38 211 LEU A CA 1
ATOM 1722 C C . LEU A 1 211 ? -3.812 -10.229 7.736 1.00 92.38 211 LEU A C 1
ATOM 1724 O O . LEU A 1 211 ? -4.581 -10.559 8.640 1.00 92.38 211 LEU A O 1
ATOM 1728 N N . ARG A 1 212 ? -3.755 -8.981 7.262 1.00 90.81 212 ARG A N 1
ATOM 1729 C CA . ARG A 1 212 ? -4.611 -7.890 7.746 1.00 90.81 212 ARG A CA 1
ATOM 1730 C C . ARG A 1 212 ? -6.076 -8.140 7.426 1.00 90.81 212 ARG A C 1
ATOM 1732 O O . ARG A 1 212 ? -6.909 -7.989 8.310 1.00 90.81 212 ARG A O 1
ATOM 1739 N N . ASP A 1 213 ? -6.378 -8.592 6.215 1.00 89.69 213 ASP A N 1
ATOM 1740 C CA . ASP A 1 213 ? -7.730 -8.972 5.794 1.00 89.69 213 ASP A CA 1
ATOM 1741 C C . ASP A 1 213 ? -8.305 -10.082 6.693 1.00 89.69 213 ASP A C 1
ATOM 1743 O O . ASP A 1 213 ? -9.389 -9.946 7.259 1.00 89.69 213 ASP A O 1
ATOM 1747 N N . THR A 1 214 ? -7.507 -11.123 6.962 1.00 88.44 214 THR A N 1
ATOM 1748 C CA . THR A 1 214 ? -7.880 -12.215 7.881 1.00 88.44 214 THR A CA 1
ATOM 1749 C C . THR A 1 214 ? -8.165 -11.716 9.301 1.00 88.44 214 THR A C 1
ATOM 1751 O O . THR A 1 214 ? -9.105 -12.179 9.955 1.00 88.44 214 THR A O 1
ATOM 1754 N N . LEU A 1 215 ? -7.355 -10.776 9.795 1.00 86.31 215 LEU A N 1
ATOM 1755 C CA . LEU A 1 215 ? -7.489 -10.211 11.135 1.00 86.31 215 LEU A CA 1
ATOM 1756 C C . LEU A 1 215 ? -8.702 -9.277 11.244 1.00 86.31 215 LEU A C 1
ATOM 1758 O O . LEU A 1 215 ? -9.474 -9.378 12.195 1.00 86.31 215 LEU A O 1
ATOM 1762 N N . LEU A 1 216 ? -8.906 -8.400 10.261 1.00 84.69 216 LEU A N 1
ATOM 1763 C CA . LEU A 1 216 ? -10.026 -7.455 10.218 1.00 84.69 216 LEU A CA 1
ATOM 1764 C C . LEU A 1 216 ? -11.375 -8.146 9.953 1.00 84.69 216 LEU A C 1
ATOM 1766 O O . LEU A 1 216 ? -12.421 -7.597 10.313 1.00 84.69 216 LEU A O 1
ATOM 1770 N N . ALA A 1 217 ? -11.364 -9.352 9.375 1.00 84.69 217 ALA A N 1
ATOM 1771 C CA . ALA A 1 217 ? -12.546 -10.193 9.195 1.00 84.69 217 ALA A CA 1
ATOM 1772 C C . ALA A 1 217 ? -13.021 -10.888 10.487 1.00 84.69 217 ALA A C 1
ATOM 1774 O O . ALA A 1 217 ? -14.195 -11.260 10.573 1.00 84.69 217 ALA A O 1
ATOM 1775 N N . GLN A 1 218 ? -12.158 -11.050 11.502 1.00 82.69 218 GLN A N 1
ATOM 1776 C CA . GLN A 1 218 ? -12.537 -11.658 12.789 1.00 82.69 218 GLN A CA 1
ATOM 1777 C C . GLN A 1 218 ? -13.712 -10.917 13.405 1.00 82.69 218 GLN A C 1
ATOM 1779 O O . GLN A 1 218 ? -13.758 -9.705 13.260 1.00 82.69 218 GLN A O 1
ATOM 1784 N N . VAL A 1 219 ? -14.633 -11.581 14.115 1.00 78.62 219 VAL A N 1
ATOM 1785 C CA . VAL A 1 219 ? -15.779 -10.956 14.814 1.00 78.62 219 VAL A CA 1
ATOM 1786 C C . VAL A 1 219 ? -15.506 -10.825 16.308 1.00 78.62 219 VAL A C 1
ATOM 1788 O O . VAL A 1 219 ? -14.966 -11.743 16.908 1.00 78.62 219 VAL A O 1
ATOM 1791 N N . LEU A 1 220 ? -15.857 -9.677 16.907 1.00 76.81 220 LEU A N 1
ATOM 1792 C CA . LEU A 1 220 ? -15.808 -9.521 18.360 1.00 76.81 220 LEU A CA 1
ATOM 1793 C C . LEU A 1 220 ? -16.821 -10.505 18.968 1.00 76.81 220 LEU A C 1
ATOM 1795 O O . LEU A 1 220 ? -18.002 -10.445 18.583 1.00 76.81 220 LEU A O 1
ATOM 1799 N N . PRO A 1 221 ? -16.384 -11.380 19.892 1.00 82.94 221 PRO A N 1
ATOM 1800 C CA . PRO A 1 221 ? -17.288 -12.181 20.709 1.00 82.94 221 PRO A CA 1
ATOM 1801 C C . PRO A 1 221 ? -18.385 -11.304 21.313 1.00 82.94 221 PRO A C 1
ATOM 1803 O O . PRO A 1 221 ? -18.145 -10.124 21.580 1.00 82.94 221 PRO A O 1
ATOM 1806 N N . GLU A 1 222 ? -19.584 -11.854 21.497 1.00 82.62 222 GLU A N 1
ATOM 1807 C CA . GLU A 1 222 ? -20.742 -11.101 22.005 1.00 82.62 222 GLU A CA 1
ATOM 1808 C C . GLU A 1 222 ? -20.446 -10.412 23.332 1.00 82.62 222 GLU A C 1
ATOM 1810 O O . GLU A 1 222 ? -20.808 -9.257 23.532 1.00 82.62 222 GLU A O 1
ATOM 1815 N N . GLU A 1 223 ? -19.666 -11.072 24.176 1.00 81.75 223 GLU A N 1
ATOM 1816 C CA . GLU A 1 223 ? -19.235 -10.608 25.487 1.00 81.75 223 GLU A CA 1
ATOM 1817 C C . GLU A 1 223 ? -18.311 -9.385 25.420 1.00 81.75 223 GLU A C 1
ATOM 1819 O O . GLU A 1 223 ? -18.127 -8.700 26.423 1.00 81.75 223 GLU A O 1
ATOM 1824 N N . LEU A 1 224 ? -17.713 -9.102 24.261 1.00 79.12 224 LEU A N 1
ATOM 1825 C CA . LEU A 1 224 ? -16.816 -7.965 24.027 1.00 79.12 224 LEU A CA 1
ATOM 1826 C C . LEU A 1 224 ? -17.445 -6.891 23.134 1.00 79.12 224 LEU A C 1
ATOM 1828 O O . LEU A 1 224 ? -16.782 -5.916 22.770 1.00 79.12 224 LEU A O 1
ATOM 1832 N N . ARG A 1 225 ? -18.710 -7.049 22.742 1.00 79.12 225 ARG A N 1
ATOM 1833 C CA . ARG A 1 225 ? -19.402 -6.038 21.947 1.00 79.12 225 ARG A CA 1
ATOM 1834 C C . ARG A 1 225 ? -19.900 -4.908 22.864 1.00 79.12 225 ARG A C 1
ATOM 1836 O O . ARG A 1 225 ? -20.486 -5.183 23.908 1.00 79.12 225 ARG A O 1
ATOM 1843 N N . PRO A 1 226 ? -19.717 -3.625 22.495 1.00 74.94 226 PRO A N 1
ATOM 1844 C CA . PRO A 1 226 ? -20.079 -2.508 23.375 1.00 74.94 226 PRO A CA 1
ATOM 1845 C C . PRO A 1 226 ? -21.572 -2.371 23.686 1.00 74.94 226 PRO A C 1
ATOM 1847 O O . PRO A 1 226 ? -21.917 -1.731 24.673 1.00 74.94 226 PRO A O 1
ATOM 1850 N N . ARG A 1 227 ? -22.469 -2.913 22.846 1.00 76.19 227 ARG A N 1
ATOM 1851 C CA . ARG A 1 227 ? -23.919 -2.852 23.111 1.00 76.19 227 ARG A CA 1
ATOM 1852 C C . ARG A 1 227 ? -24.331 -3.839 24.204 1.00 76.19 227 ARG A C 1
ATOM 1854 O O . ARG A 1 227 ? -25.309 -3.599 24.900 1.00 76.19 227 ARG A O 1
ATOM 1861 N N . GLU A 1 228 ? -23.587 -4.928 24.334 1.00 80.56 228 GLU A N 1
ATOM 1862 C CA . GLU A 1 228 ? -23.832 -6.040 25.241 1.00 80.56 228 GLU A CA 1
ATOM 1863 C C . GLU A 1 228 ? -22.964 -5.948 26.513 1.00 80.56 228 GLU A C 1
ATOM 1865 O O . GLU A 1 228 ? -23.354 -6.462 27.559 1.00 80.56 228 GLU A O 1
ATOM 1870 N N . ASN A 1 229 ? -21.818 -5.255 26.455 1.00 82.75 229 ASN A N 1
ATOM 1871 C CA . ASN A 1 229 ? -20.880 -5.084 27.565 1.00 82.75 229 ASN A CA 1
ATOM 1872 C C . ASN A 1 229 ? -20.569 -3.598 27.851 1.00 82.75 229 ASN A C 1
ATOM 1874 O O . ASN A 1 229 ? -19.735 -2.970 27.192 1.00 82.75 229 ASN A O 1
ATOM 1878 N N . HIS A 1 230 ? -21.194 -3.058 28.904 1.00 81.62 230 HIS A N 1
ATOM 1879 C CA . HIS A 1 230 ? -20.997 -1.675 29.358 1.00 81.62 230 HIS A CA 1
ATOM 1880 C C . HIS A 1 230 ? -19.595 -1.387 29.914 1.00 81.62 230 HIS A C 1
ATOM 1882 O O . HIS A 1 230 ? -19.134 -0.250 29.840 1.00 81.62 230 HIS A O 1
ATOM 1888 N N . GLU A 1 231 ? -18.904 -2.390 30.460 1.00 83.00 231 GLU A N 1
ATOM 1889 C CA . GLU A 1 231 ? -17.520 -2.235 30.920 1.00 83.00 231 GLU A CA 1
ATOM 1890 C C . GLU A 1 231 ? -16.599 -2.024 29.715 1.00 83.00 231 GLU A C 1
ATOM 1892 O O . GLU A 1 231 ? -15.847 -1.050 29.675 1.00 83.00 231 GLU A O 1
ATOM 1897 N N . MET A 1 232 ? -16.742 -2.849 28.674 1.00 81.50 232 MET A N 1
ATOM 1898 C CA . MET A 1 232 ? -16.019 -2.673 27.413 1.00 81.50 232 MET A CA 1
ATOM 1899 C C . MET A 1 232 ? -16.310 -1.306 26.785 1.00 81.50 232 MET A C 1
ATOM 1901 O O . MET A 1 232 ? -15.387 -0.613 26.356 1.00 81.50 232 MET A O 1
ATOM 1905 N N . GLN A 1 233 ? -17.580 -0.889 26.777 1.00 81.94 233 GLN A N 1
ATOM 1906 C CA . GLN A 1 233 ? -17.977 0.437 26.308 1.00 81.94 233 GLN A CA 1
ATOM 1907 C C . GLN A 1 233 ? -17.252 1.549 27.082 1.00 81.94 233 GLN A C 1
ATOM 1909 O O . GLN A 1 233 ? -16.674 2.437 26.459 1.00 81.94 233 GLN A O 1
ATOM 1914 N N . ALA A 1 234 ? -17.215 1.478 28.417 1.00 80.62 234 ALA A N 1
ATOM 1915 C CA . ALA A 1 234 ? -16.528 2.459 29.255 1.00 80.62 234 ALA A CA 1
ATOM 1916 C C . ALA A 1 234 ? -15.012 2.493 28.996 1.00 80.62 234 ALA A C 1
ATOM 1918 O O . ALA A 1 234 ? -14.442 3.576 28.857 1.00 80.62 234 ALA A O 1
ATOM 1919 N N . HIS A 1 235 ? -14.359 1.332 28.872 1.00 82.69 235 HIS A N 1
ATOM 1920 C CA . HIS A 1 235 ? -12.933 1.263 28.537 1.00 82.69 235 HIS A CA 1
ATOM 1921 C C . HIS A 1 235 ? -12.635 1.889 27.172 1.00 82.69 235 HIS A C 1
ATOM 1923 O O . HIS A 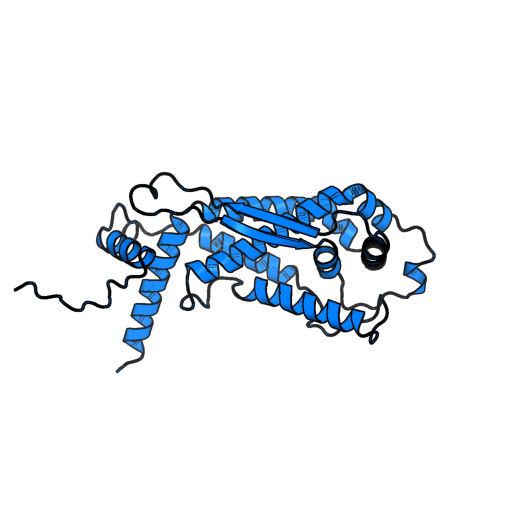1 235 ? -11.690 2.672 27.059 1.00 82.69 235 HIS A O 1
ATOM 1929 N N . MET A 1 236 ? -13.452 1.606 26.152 1.00 79.94 236 MET A N 1
ATOM 1930 C CA . MET A 1 236 ? -13.323 2.248 24.842 1.00 79.94 236 MET A CA 1
ATOM 1931 C C . MET A 1 236 ? -13.512 3.770 24.933 1.00 79.94 236 MET A C 1
ATOM 1933 O O . MET A 1 236 ? -12.720 4.515 24.358 1.00 79.94 236 MET A O 1
ATOM 1937 N N . SER A 1 237 ? -14.505 4.239 25.699 1.00 76.69 237 SER A N 1
ATOM 1938 C CA . SER A 1 237 ? -14.798 5.672 25.857 1.00 76.69 237 SER A CA 1
ATOM 1939 C C . SER A 1 237 ? -13.639 6.429 26.478 1.00 76.69 237 SER A C 1
ATOM 1941 O O . SER A 1 237 ? -13.173 7.425 25.926 1.00 76.69 237 SER A O 1
ATOM 1943 N N . PHE A 1 238 ? -13.111 5.903 27.580 1.00 78.00 238 PHE A N 1
ATOM 1944 C CA . PHE A 1 238 ? -11.942 6.479 28.234 1.00 78.00 238 PHE A CA 1
ATOM 1945 C C . PHE A 1 238 ? -10.737 6.481 27.297 1.00 78.00 238 PHE A C 1
ATOM 1947 O O . PHE A 1 238 ? -10.053 7.498 27.182 1.00 78.00 238 PHE A O 1
ATOM 1954 N N . ARG A 1 239 ? -10.515 5.379 26.574 1.00 77.62 239 ARG A N 1
ATOM 1955 C CA . ARG A 1 239 ? -9.373 5.236 25.674 1.00 77.62 239 ARG A CA 1
ATOM 1956 C C . ARG A 1 239 ? -9.365 6.277 24.556 1.00 77.62 239 ARG A C 1
ATOM 1958 O O . ARG A 1 239 ? -8.307 6.851 24.303 1.00 77.62 239 ARG A O 1
ATOM 1965 N N . VAL A 1 240 ? -10.509 6.562 23.926 1.00 72.69 240 VAL A N 1
ATOM 1966 C CA . VAL A 1 240 ? -10.587 7.592 22.869 1.00 72.69 240 VAL A CA 1
ATOM 1967 C C . VAL A 1 240 ? -10.380 9.002 23.424 1.00 72.69 240 VAL A C 1
ATOM 1969 O O . VAL A 1 240 ? -9.797 9.843 22.747 1.00 72.69 240 VAL A O 1
ATOM 1972 N N . TRP A 1 241 ? -10.763 9.261 24.675 1.00 71.88 241 TRP A N 1
ATOM 1973 C CA . TRP A 1 241 ? -10.463 10.530 25.351 1.00 71.88 241 TRP A CA 1
ATOM 1974 C C . TRP A 1 241 ? -9.018 10.630 25.866 1.00 71.88 241 TRP A C 1
ATOM 1976 O O . TRP A 1 241 ? -8.666 11.601 26.532 1.00 71.88 241 TRP A O 1
ATOM 1986 N N . GLY A 1 242 ? -8.169 9.638 25.579 1.00 71.69 242 GLY A N 1
ATOM 1987 C CA . GLY A 1 242 ? -6.789 9.592 26.065 1.00 71.69 242 GLY A CA 1
ATOM 1988 C C . GLY A 1 242 ? -6.668 9.255 27.555 1.00 71.69 242 GLY A C 1
ATOM 1989 O O . GLY A 1 242 ? -5.594 9.415 28.132 1.00 71.69 242 GLY A O 1
ATOM 1990 N N . LEU A 1 243 ? -7.746 8.777 28.179 1.00 72.38 243 LEU A N 1
ATOM 1991 C CA . LEU A 1 243 ? -7.802 8.367 29.579 1.00 72.38 243 LEU A CA 1
ATOM 1992 C C . LEU A 1 243 ? -7.578 6.853 29.714 1.00 72.38 243 LEU A C 1
ATOM 1994 O O . LEU A 1 243 ? -7.792 6.079 28.778 1.00 72.38 243 LEU A O 1
ATOM 1998 N N . ASN A 1 244 ? -7.158 6.413 30.901 1.00 73.19 244 ASN A N 1
ATOM 1999 C CA . ASN A 1 244 ? -6.981 4.997 31.218 1.00 73.19 244 ASN A CA 1
ATOM 2000 C C . ASN A 1 244 ? -7.840 4.606 32.428 1.00 73.19 244 ASN A C 1
ATOM 2002 O O . ASN A 1 244 ? -7.543 5.007 33.550 1.00 73.19 244 ASN A O 1
ATOM 2006 N N . LEU A 1 245 ? -8.886 3.806 32.198 1.00 73.56 245 LEU A N 1
ATOM 2007 C CA . LEU A 1 245 ? -9.805 3.362 33.254 1.00 73.56 245 LEU A CA 1
ATOM 2008 C C . LEU A 1 245 ? -9.140 2.397 34.258 1.00 73.56 245 LEU A C 1
ATOM 2010 O O . LEU A 1 245 ? -9.569 2.325 35.411 1.00 73.56 245 LEU A O 1
ATOM 2014 N N . ASP A 1 246 ? -8.081 1.686 33.853 1.00 69.00 246 ASP A N 1
ATOM 2015 C CA . ASP A 1 246 ? -7.353 0.752 34.725 1.00 69.00 246 ASP A CA 1
ATOM 2016 C C . ASP A 1 246 ? -6.489 1.482 35.769 1.00 69.00 246 ASP A C 1
ATOM 2018 O O . ASP A 1 246 ? -6.191 0.936 36.834 1.00 69.00 246 ASP A O 1
ATOM 2022 N N . GLN A 1 247 ? -6.139 2.749 35.519 1.00 61.56 247 GLN A N 1
ATOM 2023 C CA . GLN A 1 247 ? -5.484 3.626 36.493 1.00 61.56 247 GLN A CA 1
ATOM 2024 C C . GLN A 1 247 ? -6.533 4.249 37.424 1.00 61.56 247 GLN A C 1
ATOM 2026 O O . GLN A 1 247 ? -6.804 5.447 37.397 1.00 61.56 247 GLN A O 1
ATOM 2031 N N . ARG A 1 248 ? -7.161 3.417 38.260 1.00 50.88 248 ARG A N 1
ATOM 2032 C CA . ARG A 1 248 ? -8.068 3.890 39.313 1.00 50.88 248 ARG A CA 1
ATOM 2033 C C . ARG A 1 248 ? -7.282 4.579 40.434 1.00 50.88 248 ARG A C 1
ATOM 2035 O O . ARG A 1 248 ? -6.999 3.955 41.454 1.00 50.88 248 ARG A O 1
ATOM 2042 N N . GLU A 1 249 ? -7.027 5.878 40.323 1.00 49.59 249 GLU A N 1
ATOM 2043 C CA . GLU A 1 249 ? -7.026 6.710 41.529 1.00 49.59 249 GLU A CA 1
ATOM 2044 C C . GLU A 1 249 ? -8.488 6.945 41.917 1.00 49.59 249 GLU A C 1
ATOM 2046 O O . GLU A 1 249 ? -9.246 7.614 41.215 1.00 49.59 249 GLU A O 1
ATOM 2051 N N . ARG A 1 250 ? -8.933 6.326 43.019 1.00 49.12 250 ARG A N 1
ATOM 2052 C CA . ARG A 1 250 ? -10.238 6.645 43.607 1.00 49.12 250 ARG A CA 1
ATOM 2053 C C . ARG A 1 250 ? -10.201 8.104 44.053 1.00 49.12 250 ARG A C 1
ATOM 2055 O O . ARG A 1 250 ? -9.641 8.412 45.100 1.00 49.12 250 ARG A O 1
ATOM 2062 N N . ILE A 1 251 ? -10.824 8.983 43.279 1.00 52.09 251 ILE A N 1
ATOM 2063 C CA . ILE A 1 251 ? -11.112 10.342 43.726 1.00 52.09 251 ILE A CA 1
ATOM 2064 C C . ILE A 1 251 ? -12.240 10.231 44.757 1.00 52.09 251 ILE A C 1
ATOM 2066 O O . ILE A 1 251 ? -13.397 9.997 44.410 1.00 52.09 251 ILE A O 1
ATOM 2070 N N . SER A 1 252 ? -11.892 10.335 46.038 1.00 36.47 252 SER A N 1
ATOM 2071 C CA . SER A 1 252 ? -12.873 10.474 47.115 1.00 36.47 252 SER A CA 1
ATOM 2072 C C . SER A 1 252 ? -13.452 11.882 47.059 1.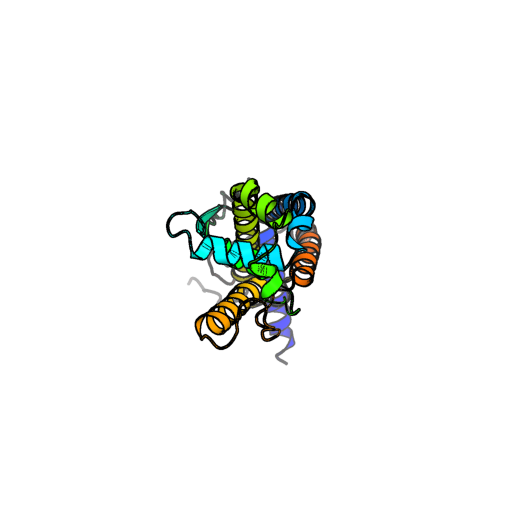00 36.47 252 SER A C 1
ATOM 2074 O O . SER A 1 252 ? -12.745 12.851 47.325 1.00 36.47 252 SER A O 1
ATOM 2076 N N . ILE A 1 253 ? -14.731 11.997 46.712 1.00 44.72 253 ILE A N 1
ATOM 2077 C CA . ILE A 1 253 ? -15.483 13.236 46.916 1.00 44.72 253 ILE A CA 1
ATOM 2078 C C . ILE A 1 253 ? -15.910 13.232 48.389 1.00 44.72 253 ILE A C 1
ATOM 2080 O O . ILE A 1 253 ? -16.650 12.338 48.802 1.00 44.72 253 ILE A O 1
ATOM 2084 N N . VAL A 1 254 ? -15.365 14.168 49.173 1.00 43.78 254 VAL A N 1
ATOM 2085 C CA . VAL A 1 254 ? -15.724 14.419 50.582 1.00 43.78 254 VAL A CA 1
ATOM 2086 C C . VAL A 1 254 ? -16.759 15.529 50.642 1.00 43.78 254 VAL A C 1
ATOM 2088 O O . VAL A 1 254 ? -16.548 16.542 49.938 1.00 43.78 254 VAL A O 1
#

Radius of gyration: 22.77 Å; chains: 1; bounding box: 52×32×80 Å

Organism: Trichophyton equinum (strain ATCC MYA-4606 / CBS 127.97) (NCBI:txid559882)